Protein AF-A0A8H7L7S2-F1 (afdb_monomer)

Mean predicted aligned error: 15.12 Å

Foldseek 3Di:
DDDQDEDDPDDDDDQWAWEDEPSYIDTHDCVLVVVQVWQQDDDRHDPVRHRYDPDAHPVLVVLLRCCSVVDDPDDDDDLVNLVSQLVVCVVTVRVVSNVVSVVVNVVVVVVVVVVPCQAAAVDCVVFNQKWFKFQPPAQWTWFFPPLPLFWLTFIWIDRPVPDDPSRLLRRMWGGDPNQFIARPVNRFTFAAAAWTTTGHHAADADPWQALNHHDGWHWHADLQWIKTQDPADNYPPGDGPPDDDPPDPNVFIKTKFALDPDFDARDDVVSRVVRDPPVCPPVGDHDRDDDRDSRIDITMDTDDPPPDDSGRGIDIHHSVVD

Solvent-accessible surface area (backbone atoms only — not comparable to full-atom values): 18447 Å² total; per-residue (Å²): 135,84,83,68,52,80,75,90,85,72,87,74,98,58,84,56,29,24,34,27,26,76,69,32,56,45,63,40,59,51,67,77,53,66,76,33,86,41,78,63,85,84,80,80,22,33,96,94,53,46,44,74,49,80,97,55,56,51,67,39,51,49,54,39,49,50,47,72,73,61,47,87,84,77,65,88,75,50,76,68,50,44,54,31,35,39,54,54,23,64,73,37,47,24,60,69,62,29,54,52,44,52,51,50,49,52,50,46,55,63,58,73,48,76,58,82,52,49,32,39,68,60,47,49,92,81,32,43,77,40,25,28,49,28,42,55,97,59,65,30,25,44,26,41,46,94,68,45,73,38,30,46,17,28,40,26,46,44,52,56,86,83,40,52,74,68,52,56,46,39,28,32,28,32,62,52,98,77,4,29,38,27,38,60,74,57,68,28,30,46,34,56,51,64,41,36,40,20,28,30,74,89,52,76,59,48,100,53,87,36,83,72,29,44,53,68,32,25,32,27,40,55,95,44,24,42,35,47,45,73,70,51,78,47,43,80,80,53,69,70,83,90,70,69,58,92,86,31,76,89,74,54,56,30,28,47,30,43,50,54,88,73,82,86,77,68,72,47,73,72,81,40,46,93,67,51,56,79,95,53,63,92,73,65,72,66,38,52,68,73,74,82,53,49,94,31,26,39,34,51,42,76,64,56,97,81,76,78,50,76,50,38,30,40,39,83,41,33,50,89,79,108

Radius of gyration: 27.57 Å; Cα contacts (8 Å, |Δi|>4): 577; chains: 1; bounding box: 59×55×75 Å

Nearest PDB structures (foldseek):
  3fkc-assembly1_A  TM=7.139E-01  e=1.624E-02  Homo sapiens
  6ocr-assembly2_J  TM=6.509E-01  e=7.020E-02  Homo sapiens
  8pnm-assembly1_F  TM=6.674E-01  e=2.861E-01  Homo sapiens
  8voj-assembly1_A  TM=3.634E-01  e=2.595E-02  Homo sapiens
  8vpq-assembly1_A  TM=3.309E-01  e=5.239E-02  Homo sapiens

Secondary structure (DSSP, 8-state):
----EE------SS-EEEEEETTEEEEEETHHHHTS---PPPS---SSS-EEE-SS-HHHHHHHHHHHHH-TTSSPPPHHHHHHHHHHHHHHT-HHHHHHHHHHHHHHHHHTT-S--TTTT--HHHH-SSEEEEETTSSEEEEEGGG--SBTPBEEEEESTT--HHHHHTT-EEE-TTS-EEETTT-PEEEEETTEEEEE---PPPSS--TTS-PPPEEEEETTEEEEE-SS--SSSPPPGGG--TTSGGG--EEEEES-SS------GGGGGGGS-GGGTT-S-B-------GGG-EEEEE--TT--SGGG-EEEEEGGG-

Structure (mmCIF, N/CA/C/O backbone):
data_AF-A0A8H7L7S2-F1
#
_entry.id   AF-A0A8H7L7S2-F1
#
loop_
_atom_site.group_PDB
_atom_site.id
_atom_site.type_symbol
_atom_site.label_atom_id
_atom_site.label_alt_id
_atom_site.label_comp_id
_atom_site.label_asym_id
_atom_site.label_entity_id
_atom_site.label_seq_id
_atom_site.pdbx_PDB_ins_code
_atom_site.Cartn_x
_atom_site.Cartn_y
_atom_site.Cartn_z
_atom_site.occupancy
_atom_site.B_iso_or_equiv
_atom_site.auth_seq_id
_atom_site.auth_comp_id
_atom_site.auth_asym_id
_atom_site.auth_atom_id
_atom_site.pdbx_PDB_model_num
ATOM 1 N N . MET A 1 1 ? 25.385 -26.772 -53.785 1.00 30.62 1 MET A N 1
ATOM 2 C CA . MET A 1 1 ? 26.011 -25.497 -53.381 1.00 30.62 1 MET A CA 1
ATOM 3 C C . MET A 1 1 ? 24.929 -24.671 -52.710 1.00 30.62 1 MET A C 1
ATOM 5 O O . MET A 1 1 ? 24.082 -24.143 -53.418 1.00 30.62 1 MET A O 1
ATOM 9 N N . SER A 1 2 ? 24.862 -24.678 -51.375 1.00 31.45 2 SER A N 1
ATOM 10 C CA . SER A 1 2 ? 23.945 -23.801 -50.638 1.00 31.45 2 SER A CA 1
ATOM 11 C C . SER A 1 2 ? 24.486 -22.372 -50.703 1.00 31.45 2 SER A C 1
ATOM 13 O O . SER A 1 2 ? 25.689 -22.151 -50.554 1.00 31.45 2 SER A O 1
ATOM 15 N N . SER A 1 3 ? 23.625 -21.404 -51.020 1.00 33.19 3 SER A N 1
ATOM 16 C CA . SER A 1 3 ? 24.011 -19.995 -51.022 1.00 33.19 3 SER A CA 1
ATOM 17 C C . SER A 1 3 ? 24.111 -19.514 -49.578 1.00 33.19 3 SER A C 1
ATOM 19 O O . SER A 1 3 ? 23.100 -19.416 -48.888 1.00 33.19 3 SER A O 1
ATOM 21 N N . VAL A 1 4 ? 25.328 -19.224 -49.127 1.00 43.66 4 VAL A N 1
ATOM 22 C CA . VAL A 1 4 ? 25.581 -18.632 -47.811 1.00 43.66 4 VAL A CA 1
ATOM 23 C C . VAL A 1 4 ? 25.128 -17.174 -47.832 1.00 43.66 4 VAL A C 1
ATOM 25 O O . VAL A 1 4 ? 25.599 -16.381 -48.653 1.00 43.66 4 VAL A O 1
ATOM 28 N N . THR A 1 5 ? 24.222 -16.815 -46.926 1.00 40.97 5 THR A N 1
ATOM 29 C CA . THR A 1 5 ? 23.700 -15.448 -46.808 1.00 40.97 5 THR A CA 1
ATOM 30 C C . THR A 1 5 ? 24.596 -14.648 -45.859 1.00 40.97 5 THR A C 1
ATOM 32 O O . THR A 1 5 ? 24.857 -15.071 -44.734 1.00 40.97 5 THR A O 1
ATOM 35 N N . ARG A 1 6 ? 25.119 -13.499 -46.313 1.00 46.62 6 ARG A N 1
ATOM 36 C CA . ARG A 1 6 ? 26.012 -12.627 -45.524 1.00 46.62 6 ARG A CA 1
ATOM 37 C C . ARG A 1 6 ? 25.195 -11.567 -44.772 1.00 46.62 6 ARG A C 1
ATOM 39 O O . ARG A 1 6 ? 24.623 -10.696 -45.422 1.00 46.62 6 ARG A O 1
ATOM 46 N N . SER A 1 7 ? 25.185 -11.593 -43.435 1.00 44.38 7 SER A N 1
ATOM 47 C CA . SER A 1 7 ? 24.685 -10.471 -42.614 1.00 44.38 7 SER A CA 1
ATOM 48 C C . SER A 1 7 ? 25.810 -9.444 -42.412 1.00 44.38 7 SER A C 1
ATOM 50 O O . SER A 1 7 ? 26.932 -9.807 -42.060 1.00 44.38 7 SER A O 1
ATOM 52 N N . SER A 1 8 ? 25.563 -8.167 -42.724 1.00 46.34 8 SER A N 1
ATOM 53 C CA . SER A 1 8 ? 26.613 -7.164 -42.987 1.00 46.34 8 SER A CA 1
ATOM 54 C C . SER A 1 8 ? 26.770 -6.069 -41.919 1.00 46.34 8 SER A C 1
ATOM 56 O O . SER A 1 8 ? 27.214 -4.972 -42.261 1.00 46.34 8 SER A O 1
ATOM 58 N N . ARG A 1 9 ? 26.370 -6.291 -40.657 1.00 46.16 9 ARG A N 1
ATOM 59 C CA . ARG A 1 9 ? 26.198 -5.187 -39.682 1.00 46.16 9 ARG A CA 1
ATOM 60 C C . ARG A 1 9 ? 27.234 -5.034 -38.561 1.00 46.16 9 ARG A C 1
ATOM 62 O O . ARG A 1 9 ? 27.086 -4.105 -37.775 1.00 46.16 9 ARG A O 1
ATOM 69 N N . HIS A 1 10 ? 28.314 -5.813 -38.504 1.00 46.66 10 HIS A N 1
ATOM 70 C CA . HIS A 1 10 ? 29.277 -5.703 -37.394 1.00 46.66 10 HIS A CA 1
ATOM 71 C C . HIS A 1 10 ? 30.720 -5.552 -37.897 1.00 46.66 10 HIS A C 1
ATOM 73 O O . HIS A 1 10 ? 31.294 -6.503 -38.420 1.00 46.66 10 HIS A O 1
ATOM 79 N N . TYR A 1 11 ? 31.318 -4.363 -37.733 1.00 45.44 11 TYR A N 1
ATOM 80 C CA . TYR A 1 11 ? 32.752 -4.142 -37.958 1.00 45.44 11 TYR A CA 1
ATOM 81 C C . TYR A 1 11 ? 33.373 -3.311 -36.828 1.00 45.44 11 TYR A C 1
ATOM 83 O O . TYR A 1 11 ? 32.985 -2.166 -36.607 1.00 45.44 11 TYR A O 1
ATOM 91 N N . ALA A 1 12 ? 34.384 -3.888 -36.175 1.00 37.47 12 ALA A N 1
ATOM 92 C CA . ALA A 1 12 ? 35.458 -3.197 -35.465 1.00 37.47 12 ALA A CA 1
ATOM 93 C C . ALA A 1 12 ? 36.774 -3.978 -35.686 1.00 37.47 12 ALA A C 1
ATOM 95 O O . ALA A 1 12 ? 36.755 -5.165 -36.002 1.00 37.47 12 ALA A O 1
ATOM 96 N N . THR A 1 13 ? 37.899 -3.276 -35.595 1.00 46.47 13 THR A N 1
ATOM 97 C CA . THR A 1 13 ? 39.152 -3.448 -36.358 1.00 46.47 13 THR A CA 1
ATOM 98 C C . THR A 1 13 ? 40.195 -4.470 -35.868 1.00 46.47 13 THR A C 1
ATOM 100 O O . THR A 1 13 ? 41.337 -4.374 -36.303 1.00 46.47 13 THR A O 1
ATOM 103 N N . ASP A 1 14 ? 39.845 -5.484 -35.073 1.00 50.72 14 ASP A N 1
ATOM 104 C CA . ASP A 1 14 ? 40.803 -6.515 -34.619 1.00 50.72 14 ASP A CA 1
ATOM 105 C C . ASP A 1 14 ? 40.344 -7.939 -34.976 1.00 50.72 14 ASP A C 1
ATOM 107 O O . ASP A 1 14 ? 39.154 -8.175 -35.171 1.00 50.72 14 ASP A O 1
ATOM 111 N N . ILE A 1 15 ? 41.306 -8.867 -35.106 1.00 62.72 15 ILE A N 1
ATOM 112 C CA . ILE A 1 15 ? 41.191 -10.261 -35.595 1.00 62.72 15 ILE A CA 1
ATOM 113 C C . ILE A 1 15 ? 39.808 -10.877 -35.306 1.00 62.72 15 ILE A C 1
ATOM 115 O O . ILE A 1 15 ? 39.519 -11.340 -34.202 1.00 62.72 15 ILE A O 1
ATOM 119 N N . LEU A 1 16 ? 38.946 -10.889 -36.327 1.00 74.69 16 LEU A N 1
ATOM 120 C CA . LEU A 1 16 ? 37.596 -11.437 -36.230 1.00 74.69 16 LEU A CA 1
ATOM 121 C C . LEU A 1 16 ? 37.646 -12.954 -36.403 1.00 74.69 16 LEU A C 1
ATOM 123 O O . LEU A 1 16 ? 38.198 -13.458 -37.380 1.00 74.69 16 LEU A O 1
ATOM 127 N N . THR A 1 17 ? 37.031 -13.677 -35.472 1.00 84.31 17 THR A N 1
ATOM 128 C CA . THR A 1 17 ? 36.824 -15.120 -35.598 1.00 84.31 17 THR A CA 1
ATOM 129 C C . THR A 1 17 ? 35.545 -15.378 -36.383 1.00 84.31 17 THR A C 1
ATOM 131 O O . THR A 1 17 ? 34.528 -14.705 -36.181 1.00 84.31 17 THR A O 1
ATOM 134 N N . VAL A 1 18 ? 35.610 -16.337 -37.307 1.00 87.69 18 VAL A N 1
ATOM 135 C CA . VAL A 1 18 ? 34.482 -16.713 -38.159 1.00 87.69 18 VAL A CA 1
ATOM 136 C C . VAL A 1 18 ? 33.707 -17.857 -37.513 1.00 87.69 18 VAL A C 1
ATOM 138 O O . VAL A 1 18 ? 34.250 -18.940 -37.296 1.00 87.69 18 VAL A O 1
ATOM 141 N N . PHE A 1 19 ? 32.428 -17.617 -37.241 1.00 87.31 19 PHE A N 1
ATOM 142 C CA . PHE A 1 19 ? 31.478 -18.607 -36.747 1.00 87.31 19 PHE A CA 1
ATOM 143 C C . PHE A 1 19 ? 30.448 -18.919 -37.823 1.00 87.31 19 PHE A C 1
ATOM 145 O O . PHE A 1 19 ? 30.039 -18.036 -38.582 1.00 87.31 19 PHE A O 1
ATOM 152 N N . LYS A 1 20 ? 29.999 -20.169 -37.868 1.00 90.19 20 LYS A N 1
ATOM 153 C CA . LYS A 1 20 ? 28.896 -20.609 -38.713 1.00 90.19 20 LYS A CA 1
ATOM 154 C C . LYS A 1 20 ? 27.746 -21.076 -37.834 1.00 90.19 20 LYS A C 1
ATOM 156 O O . LYS A 1 20 ? 27.922 -21.973 -37.013 1.00 90.19 20 LYS A O 1
ATOM 161 N N . VAL A 1 21 ? 26.577 -20.474 -38.028 1.00 89.12 21 VAL A N 1
ATOM 162 C CA . VAL A 1 21 ? 25.329 -20.859 -37.362 1.00 89.12 21 VAL A CA 1
ATOM 163 C C . VAL A 1 21 ? 24.301 -21.128 -38.448 1.00 89.12 21 VAL A C 1
ATOM 165 O O . VAL A 1 21 ? 23.971 -20.227 -39.219 1.00 89.12 21 VAL A O 1
ATOM 168 N N . GLU A 1 22 ? 23.831 -22.371 -38.542 1.00 89.44 22 GLU A N 1
ATOM 169 C CA . GLU A 1 22 ? 23.033 -22.835 -39.686 1.00 89.44 22 GLU A CA 1
ATOM 170 C C . GLU A 1 22 ? 23.759 -22.523 -41.019 1.00 89.44 22 GLU A C 1
ATOM 172 O O . GLU A 1 22 ? 24.931 -22.870 -41.185 1.00 89.44 22 GLU A O 1
ATOM 177 N N . ASP A 1 23 ? 23.091 -21.846 -41.957 1.00 88.12 23 ASP A N 1
ATOM 178 C CA . ASP A 1 23 ? 23.649 -21.420 -43.248 1.00 88.12 23 ASP A CA 1
ATOM 179 C C . ASP A 1 23 ? 24.227 -19.986 -43.230 1.00 88.12 23 ASP A C 1
ATOM 181 O O . ASP A 1 23 ? 24.498 -19.401 -44.285 1.00 88.12 23 ASP A O 1
ATOM 185 N N . HIS A 1 24 ? 24.422 -19.405 -42.040 1.00 86.62 24 HIS A N 1
ATOM 186 C CA . HIS A 1 24 ? 24.895 -18.032 -41.854 1.00 86.62 24 HIS A CA 1
ATOM 187 C C . HIS A 1 24 ? 26.315 -17.982 -41.295 1.00 86.62 24 HIS A C 1
ATOM 189 O O . HIS A 1 24 ? 26.704 -18.781 -40.443 1.00 86.62 24 HIS A O 1
ATOM 195 N N . ILE A 1 25 ? 27.080 -16.994 -41.763 1.00 88.88 25 ILE A N 1
ATOM 196 C CA . ILE A 1 25 ? 28.442 -16.721 -41.305 1.00 88.88 25 ILE A CA 1
ATOM 197 C C . ILE A 1 25 ? 28.465 -15.424 -40.503 1.00 88.88 25 ILE A C 1
ATOM 199 O O . ILE A 1 25 ? 28.064 -14.371 -41.001 1.00 88.88 25 ILE A O 1
ATOM 203 N N . PHE A 1 26 ? 29.010 -15.505 -39.294 1.00 84.94 26 PHE A N 1
ATOM 204 C CA . PHE A 1 26 ? 29.187 -14.397 -38.366 1.00 84.94 26 PHE A CA 1
ATOM 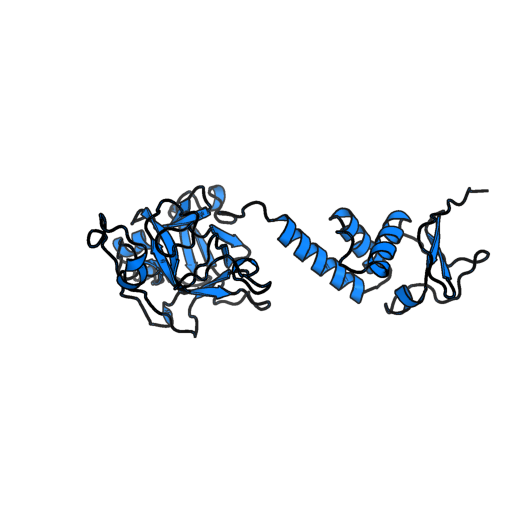205 C C . PHE A 1 26 ? 30.677 -14.123 -38.179 1.00 84.94 26 PHE A C 1
ATOM 207 O O . PHE A 1 26 ? 31.472 -15.043 -37.997 1.00 84.94 26 PHE A O 1
ATOM 214 N N . ARG A 1 27 ? 31.065 -12.848 -38.228 1.00 85.56 27 ARG A N 1
ATOM 215 C CA . ARG A 1 27 ? 32.442 -12.402 -37.977 1.00 85.56 27 ARG A CA 1
ATOM 216 C C . ARG A 1 27 ? 32.432 -11.523 -36.746 1.00 85.56 27 ARG A C 1
ATOM 218 O O . ARG A 1 27 ? 31.890 -10.423 -36.791 1.00 85.56 27 ARG A O 1
ATOM 225 N N . ILE A 1 28 ? 32.993 -12.025 -35.656 1.00 81.25 28 ILE A N 1
ATOM 226 C CA . ILE A 1 28 ? 32.882 -11.380 -34.348 1.00 81.25 28 ILE A CA 1
ATOM 227 C C . ILE A 1 28 ? 34.226 -11.373 -33.633 1.00 81.25 28 ILE A C 1
ATOM 229 O O . ILE A 1 28 ? 35.082 -12.233 -33.860 1.00 81.25 28 ILE A O 1
ATOM 233 N N . ASN A 1 29 ? 34.408 -10.388 -32.757 1.00 79.75 29 ASN A N 1
ATOM 234 C CA . ASN A 1 29 ? 35.543 -10.373 -31.852 1.00 79.75 29 ASN A CA 1
ATOM 235 C C . ASN A 1 29 ? 35.347 -11.480 -30.809 1.00 79.75 29 ASN A C 1
ATOM 237 O O . ASN A 1 29 ? 34.429 -11.416 -29.988 1.00 79.75 29 ASN A O 1
ATOM 241 N N . ARG A 1 30 ? 36.217 -12.493 -30.853 1.00 79.12 30 ARG A N 1
ATOM 242 C CA . ARG A 1 30 ? 36.134 -13.683 -29.998 1.00 79.12 30 ARG A CA 1
ATOM 243 C C . ARG A 1 30 ? 36.223 -13.349 -28.509 1.00 79.12 30 ARG A C 1
ATOM 245 O O . ARG A 1 30 ? 35.593 -14.033 -27.711 1.00 79.12 30 ARG A O 1
ATOM 252 N N . ALA A 1 31 ? 36.893 -12.253 -28.146 1.00 76.44 31 ALA A N 1
ATOM 253 C CA . ALA A 1 31 ? 37.022 -11.816 -26.758 1.00 76.44 31 ALA A CA 1
ATOM 254 C C . ALA A 1 31 ? 35.663 -11.600 -26.067 1.00 76.44 31 ALA A C 1
ATOM 256 O O . ALA A 1 31 ? 35.551 -11.795 -24.862 1.00 76.44 31 ALA A O 1
ATOM 257 N N . LEU A 1 32 ? 34.609 -11.250 -26.818 1.00 74.81 32 LEU A N 1
ATOM 258 C CA . LEU A 1 32 ? 33.252 -11.107 -26.273 1.00 74.81 32 LEU A CA 1
ATOM 259 C C . LEU A 1 32 ? 32.674 -12.434 -25.765 1.00 74.81 32 LEU A C 1
ATOM 261 O O . LEU A 1 32 ? 31.858 -12.432 -24.849 1.00 74.81 32 LEU A O 1
ATOM 265 N N . LEU A 1 33 ? 33.097 -13.547 -26.365 1.00 78.06 33 LEU A N 1
ATOM 266 C CA . LEU A 1 33 ? 32.668 -14.896 -26.016 1.00 78.06 33 LEU A CA 1
ATOM 267 C C . LEU A 1 33 ? 33.646 -15.579 -25.064 1.00 78.06 33 LEU A C 1
ATOM 269 O O . LEU A 1 33 ? 33.203 -16.285 -24.172 1.00 78.06 33 LEU A O 1
ATOM 273 N N . ASP A 1 34 ? 34.951 -15.341 -25.214 1.00 75.38 34 ASP A N 1
ATOM 274 C CA . ASP A 1 34 ? 35.979 -15.937 -24.348 1.00 75.38 34 ASP A CA 1
ATOM 275 C C . ASP A 1 34 ? 35.926 -15.393 -22.904 1.00 75.38 34 ASP A C 1
ATOM 277 O O . ASP A 1 34 ? 36.392 -16.054 -21.981 1.00 75.38 34 ASP A O 1
ATOM 281 N N . ASN A 1 35 ? 35.326 -14.214 -22.690 1.00 70.19 35 ASN A N 1
ATOM 282 C CA . ASN A 1 35 ? 35.037 -13.675 -21.352 1.00 70.19 35 ASN A CA 1
ATOM 283 C C . ASN A 1 35 ? 33.950 -14.463 -20.596 1.00 70.19 35 ASN A C 1
ATOM 285 O O . ASN A 1 35 ? 33.747 -14.252 -19.401 1.00 70.19 35 ASN A O 1
ATOM 289 N N . GLU A 1 36 ? 33.233 -15.343 -21.288 1.00 67.06 36 GLU A N 1
ATOM 290 C CA . GLU A 1 36 ? 32.247 -16.247 -20.720 1.00 67.06 36 GLU A CA 1
ATOM 291 C C . GLU A 1 36 ? 32.891 -17.636 -20.712 1.00 67.06 36 GLU A C 1
ATOM 293 O O . GLU A 1 36 ? 33.156 -18.180 -21.778 1.00 67.06 36 GLU A O 1
ATOM 298 N N . GLU A 1 37 ? 33.201 -18.200 -19.539 1.00 59.81 37 GLU A N 1
ATOM 299 C CA . GLU A 1 37 ? 33.835 -19.526 -19.390 1.00 59.81 37 GLU A CA 1
ATOM 300 C C . GLU A 1 37 ? 32.928 -20.649 -19.953 1.00 59.81 37 GLU A C 1
ATOM 302 O O . GLU A 1 37 ? 32.236 -21.355 -19.220 1.00 59.81 37 GLU A O 1
ATOM 307 N N . ALA A 1 38 ? 32.871 -20.773 -21.281 1.00 60.22 38 ALA A N 1
ATOM 308 C CA . ALA A 1 38 ? 31.789 -21.421 -22.018 1.00 60.22 38 ALA A CA 1
ATOM 309 C C . ALA A 1 38 ? 32.247 -22.659 -22.805 1.00 60.22 38 ALA A C 1
ATOM 311 O O . ALA A 1 38 ? 33.406 -22.800 -23.190 1.00 60.22 38 ALA A O 1
ATOM 312 N N . MET A 1 39 ? 31.286 -23.529 -23.140 1.00 66.19 39 MET A N 1
ATOM 313 C CA . MET A 1 39 ? 31.457 -24.707 -24.013 1.00 66.19 39 MET A CA 1
ATOM 314 C C . MET A 1 39 ? 31.619 -24.350 -25.507 1.00 66.19 39 MET A C 1
ATOM 316 O O . MET A 1 39 ? 31.343 -25.169 -26.386 1.00 66.19 39 MET A O 1
ATOM 320 N N . ILE A 1 40 ? 32.024 -23.120 -25.823 1.00 72.44 40 ILE A N 1
ATOM 321 C CA . ILE A 1 40 ? 32.245 -22.685 -27.202 1.00 72.44 40 ILE A CA 1
ATOM 322 C C . ILE A 1 40 ? 33.560 -23.307 -27.686 1.00 72.44 40 ILE A C 1
ATOM 324 O O . ILE A 1 40 ? 34.579 -23.164 -27.005 1.00 72.44 40 ILE A O 1
ATOM 328 N N . PRO A 1 41 ? 33.585 -23.981 -28.851 1.00 70.25 41 PRO A N 1
ATOM 329 C CA . PRO A 1 41 ? 34.812 -24.582 -29.354 1.00 70.25 41 PRO A CA 1
ATOM 330 C C . PRO A 1 41 ? 35.979 -23.577 -29.416 1.00 70.25 41 PRO A C 1
ATOM 332 O O . PRO A 1 41 ? 35.865 -22.452 -29.920 1.00 70.25 41 PRO A O 1
ATOM 335 N N . GLY A 1 42 ? 37.127 -23.986 -28.872 1.00 65.38 42 GLY A N 1
ATOM 336 C CA . GLY A 1 42 ? 38.388 -23.251 -28.995 1.00 65.38 42 GLY A CA 1
ATOM 337 C C . GLY A 1 42 ? 38.863 -23.174 -30.452 1.00 65.38 42 GLY A C 1
ATOM 338 O O . GLY A 1 42 ? 38.578 -24.074 -31.235 1.00 65.38 42 GLY A O 1
ATOM 339 N N . GLY A 1 43 ? 39.596 -22.116 -30.820 1.00 69.31 43 GLY A N 1
ATOM 340 C CA . GLY A 1 43 ? 40.230 -21.990 -32.143 1.00 69.31 43 GLY A CA 1
ATOM 341 C C . GLY A 1 43 ? 40.114 -20.612 -32.806 1.00 69.31 43 GLY A C 1
ATOM 342 O O . GLY A 1 43 ? 39.372 -19.739 -32.365 1.00 69.31 43 GLY A O 1
ATOM 343 N N . VAL A 1 44 ? 40.848 -20.415 -33.901 1.00 69.50 44 VAL A N 1
ATOM 344 C CA . VAL A 1 44 ? 40.797 -19.191 -34.718 1.00 69.50 44 VAL A CA 1
ATOM 345 C C . VAL A 1 44 ? 40.014 -19.516 -35.987 1.00 69.50 44 VAL A C 1
ATOM 347 O O . VAL A 1 44 ? 40.594 -19.766 -37.040 1.00 69.50 44 VAL A O 1
ATOM 350 N N . GLY A 1 45 ? 38.689 -19.616 -35.860 1.00 75.19 45 GLY A N 1
ATOM 351 C CA . GLY A 1 45 ? 37.798 -19.880 -36.992 1.00 75.19 45 GLY A CA 1
ATOM 352 C C . GLY A 1 45 ? 38.076 -18.930 -38.157 1.00 75.19 45 GLY A C 1
ATOM 353 O O . GLY A 1 45 ? 38.185 -17.717 -37.959 1.00 75.19 45 GLY A O 1
ATOM 354 N N . SER A 1 46 ? 38.191 -19.482 -39.363 1.00 80.00 46 SER A N 1
ATOM 355 C CA . SER A 1 46 ? 38.518 -18.760 -40.597 1.00 80.00 46 SER A CA 1
ATOM 356 C C . SER A 1 46 ? 37.397 -18.889 -41.629 1.00 80.00 46 SER A C 1
ATOM 358 O O . SER A 1 46 ? 36.473 -19.677 -41.463 1.00 80.00 46 SER A O 1
ATOM 360 N N . GLU A 1 47 ? 37.458 -18.139 -42.732 1.00 77.56 47 GLU A N 1
ATOM 361 C CA . GLU A 1 47 ? 36.446 -18.268 -43.796 1.00 77.56 47 GLU A CA 1
ATOM 362 C C . GLU A 1 47 ? 36.405 -19.667 -44.426 1.00 77.56 47 GLU A C 1
ATOM 364 O O . GLU A 1 47 ? 35.345 -20.110 -44.862 1.00 77.56 47 GLU A O 1
ATOM 369 N N . ASN A 1 48 ? 37.549 -20.355 -44.458 1.00 81.31 48 ASN A N 1
ATOM 370 C CA . ASN A 1 48 ? 37.670 -21.698 -45.024 1.00 81.31 48 ASN A CA 1
ATOM 371 C C . ASN A 1 48 ? 37.380 -22.800 -43.995 1.00 81.31 48 ASN A C 1
ATOM 373 O O . ASN A 1 48 ? 37.155 -23.941 -44.385 1.00 81.31 48 ASN A O 1
ATOM 377 N N . ASP A 1 49 ? 37.404 -22.455 -42.707 1.00 84.06 49 ASP A N 1
ATOM 378 C CA . ASP A 1 49 ? 37.208 -23.372 -41.585 1.00 84.06 49 ASP A CA 1
ATOM 379 C C . ASP A 1 49 ? 36.537 -22.621 -40.418 1.00 84.06 49 ASP A C 1
ATOM 381 O O . ASP A 1 49 ? 37.217 -22.179 -39.482 1.00 84.06 49 ASP A O 1
ATOM 385 N N . PRO A 1 50 ? 35.226 -22.324 -40.525 1.00 86.88 50 PRO A N 1
ATOM 386 C CA . PRO A 1 50 ? 34.510 -21.569 -39.508 1.00 86.88 50 PRO A CA 1
ATOM 387 C C . PRO A 1 50 ? 34.198 -22.447 -38.292 1.00 86.88 50 PRO A C 1
ATOM 389 O O . PRO A 1 50 ? 33.948 -23.643 -38.418 1.00 86.88 50 PRO A O 1
ATOM 392 N N . ILE A 1 51 ? 34.115 -21.837 -37.109 1.00 86.94 51 ILE A N 1
ATOM 393 C CA . ILE A 1 51 ? 33.655 -22.541 -35.907 1.00 86.94 51 ILE A CA 1
ATOM 394 C C . ILE A 1 51 ? 32.150 -22.778 -36.027 1.00 86.94 51 ILE A C 1
ATOM 396 O O . ILE A 1 51 ? 31.366 -21.827 -36.025 1.00 86.94 51 ILE A O 1
ATOM 400 N N . GLU A 1 52 ? 31.739 -24.039 -36.129 1.00 88.12 52 GLU A N 1
ATOM 401 C CA . GLU A 1 52 ? 30.325 -24.393 -36.247 1.00 88.12 52 GLU A CA 1
ATOM 402 C C . GLU A 1 52 ? 29.633 -24.409 -34.878 1.00 88.12 52 GLU A C 1
ATOM 404 O O . GLU A 1 52 ? 30.021 -25.135 -33.961 1.00 88.12 52 GLU A O 1
ATOM 409 N N . LEU A 1 53 ? 28.566 -23.621 -34.752 1.00 87.25 53 LEU A N 1
ATOM 410 C CA . LEU A 1 53 ? 27.680 -23.619 -33.595 1.00 87.25 53 LEU A CA 1
ATOM 411 C C . LEU A 1 53 ? 26.400 -24.376 -33.951 1.00 87.25 53 LEU A C 1
ATOM 413 O O . LEU A 1 53 ? 25.527 -23.890 -34.670 1.00 87.25 53 LEU A O 1
ATOM 417 N N . THR A 1 54 ? 26.303 -25.605 -33.455 1.00 83.69 54 THR A N 1
ATOM 418 C CA . THR A 1 54 ? 25.155 -26.484 -33.696 1.00 83.69 54 THR A CA 1
ATOM 419 C C . THR A 1 54 ? 24.045 -26.262 -32.666 1.00 83.69 54 THR A C 1
ATOM 421 O O . THR A 1 54 ? 24.332 -26.021 -31.495 1.00 83.69 54 THR A O 1
ATOM 424 N N . TYR A 1 55 ? 22.784 -26.460 -33.072 1.00 83.19 55 TYR A N 1
ATOM 425 C CA . TYR A 1 55 ? 21.587 -26.437 -32.206 1.00 83.19 55 TYR A CA 1
ATOM 426 C C . TYR A 1 55 ? 21.135 -25.059 -31.693 1.00 83.19 55 TYR A C 1
ATOM 428 O O . TYR A 1 55 ? 20.423 -24.979 -30.688 1.00 83.19 55 TYR A O 1
ATOM 436 N N . ILE A 1 56 ? 21.497 -23.984 -32.386 1.00 87.94 56 ILE A N 1
ATOM 437 C CA . ILE A 1 56 ? 20.930 -22.642 -32.198 1.00 87.94 56 ILE A CA 1
ATOM 438 C C . ILE A 1 56 ? 20.549 -22.057 -33.558 1.00 87.94 56 ILE A C 1
ATOM 440 O O . ILE A 1 56 ? 21.151 -22.418 -34.569 1.00 87.94 56 ILE A O 1
ATOM 444 N N . LYS A 1 57 ? 19.542 -21.182 -33.584 1.00 90.25 57 LYS A N 1
ATOM 445 C CA . LYS A 1 57 ? 19.146 -20.485 -34.811 1.00 90.25 57 LYS A CA 1
ATOM 446 C C . LYS A 1 57 ? 20.062 -19.296 -35.055 1.00 90.25 57 LYS A C 1
ATOM 448 O O . LYS A 1 57 ? 20.494 -18.646 -34.102 1.00 90.25 57 LYS A O 1
ATOM 453 N N . ALA A 1 58 ? 20.290 -18.958 -36.322 1.00 87.50 58 ALA A N 1
ATOM 454 C CA . ALA A 1 58 ? 21.082 -17.783 -36.680 1.00 87.50 58 ALA A CA 1
ATOM 455 C C . ALA A 1 58 ? 20.501 -16.483 -36.087 1.00 87.50 58 ALA A C 1
ATOM 457 O O . ALA A 1 58 ? 21.256 -15.646 -35.603 1.00 87.50 58 ALA A O 1
ATOM 458 N N . ALA A 1 59 ? 19.169 -16.353 -36.050 1.00 86.75 59 ALA A N 1
ATOM 459 C CA . ALA A 1 59 ? 18.485 -15.191 -35.474 1.00 86.75 59 ALA A CA 1
ATOM 460 C C . ALA A 1 59 ? 18.727 -15.044 -33.960 1.00 86.75 59 ALA A C 1
ATOM 462 O O . ALA A 1 59 ? 19.012 -13.949 -33.485 1.00 86.75 59 ALA A O 1
ATOM 463 N N . ASP A 1 60 ? 18.674 -16.145 -33.204 1.00 88.69 60 ASP A N 1
ATOM 464 C CA . ASP A 1 60 ? 18.893 -16.119 -31.751 1.00 88.69 60 ASP A CA 1
ATOM 465 C C . ASP A 1 60 ? 20.346 -15.732 -31.429 1.00 88.69 60 ASP A C 1
ATOM 467 O O . ASP A 1 60 ? 20.620 -14.999 -30.476 1.00 88.69 60 ASP A O 1
ATOM 471 N N . PHE A 1 61 ? 21.287 -16.201 -32.256 1.00 88.38 61 PHE A N 1
ATOM 472 C CA . PHE A 1 61 ? 22.695 -15.839 -32.146 1.00 88.38 61 PHE A CA 1
ATOM 473 C C . PHE A 1 61 ? 22.949 -14.369 -32.494 1.00 88.38 61 PHE A C 1
ATOM 475 O O . PHE A 1 61 ? 23.719 -13.706 -31.804 1.00 88.38 61 PHE A O 1
ATOM 482 N N . GLU A 1 62 ? 22.280 -13.839 -33.521 1.00 87.12 62 GLU A N 1
ATOM 483 C CA . GLU A 1 62 ? 22.353 -12.421 -33.894 1.00 87.12 62 GLU A CA 1
ATOM 484 C C . GLU A 1 62 ? 21.870 -11.517 -32.749 1.00 87.12 62 GLU A C 1
ATOM 486 O O . GLU A 1 62 ? 22.569 -10.574 -32.383 1.00 87.12 62 GLU A O 1
ATOM 491 N N . ILE A 1 63 ? 20.753 -11.867 -32.100 1.00 86.44 63 ILE A N 1
ATOM 492 C CA . ILE A 1 63 ? 20.227 -11.147 -30.927 1.00 86.44 63 ILE A CA 1
ATOM 493 C C . ILE A 1 63 ? 21.235 -11.157 -29.767 1.00 86.44 63 ILE A C 1
ATOM 495 O O . ILE A 1 63 ? 21.455 -1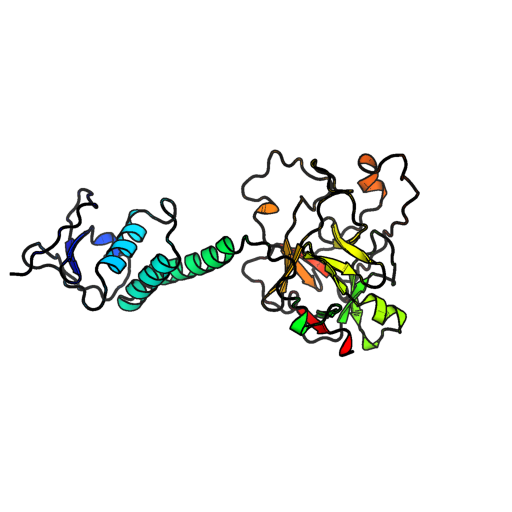0.129 -29.122 1.00 86.44 63 ILE A O 1
ATOM 499 N N . LEU A 1 64 ? 21.880 -12.298 -29.504 1.00 86.81 64 LEU A N 1
ATOM 500 C CA . LEU A 1 64 ? 22.931 -12.386 -28.488 1.00 86.81 64 LEU A CA 1
ATOM 501 C C . LEU A 1 64 ? 24.135 -11.492 -28.833 1.00 86.81 64 LEU A C 1
ATOM 503 O O . LEU A 1 64 ? 24.683 -10.843 -27.942 1.00 86.81 64 LEU A O 1
ATOM 507 N N . MET A 1 65 ? 24.559 -11.446 -30.100 1.00 85.56 65 MET A N 1
ATOM 508 C CA . MET A 1 65 ? 25.673 -10.583 -30.516 1.00 85.56 65 MET A CA 1
ATOM 509 C C . MET A 1 65 ? 25.322 -9.107 -30.364 1.00 85.56 65 MET A C 1
ATOM 511 O O . MET A 1 65 ? 26.138 -8.340 -29.856 1.00 85.56 65 MET A O 1
ATOM 515 N N . ASP A 1 66 ? 24.106 -8.717 -30.742 1.00 81.12 66 ASP A N 1
ATOM 516 C CA . ASP A 1 66 ? 23.613 -7.360 -30.530 1.00 81.12 66 ASP A CA 1
ATOM 517 C C . ASP A 1 66 ? 23.642 -6.981 -29.047 1.00 81.12 66 ASP A C 1
ATOM 519 O O . ASP A 1 66 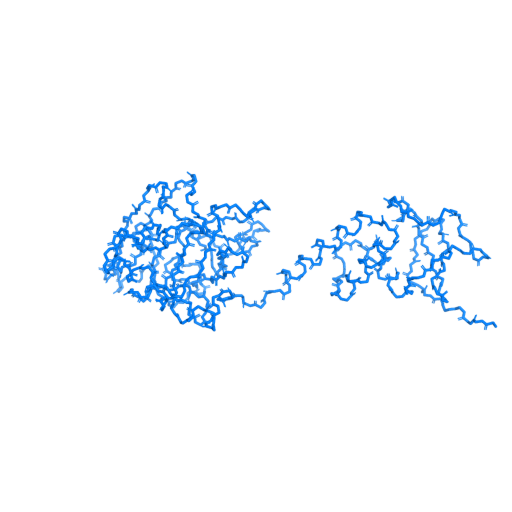? 24.148 -5.913 -28.699 1.00 81.12 66 ASP A O 1
ATOM 523 N N . PHE A 1 67 ? 23.195 -7.883 -28.171 1.00 81.69 67 PHE A N 1
ATOM 524 C CA . PHE A 1 67 ? 23.252 -7.693 -26.723 1.00 81.69 67 PHE A CA 1
ATOM 525 C C . PHE A 1 67 ? 24.692 -7.497 -26.210 1.00 81.69 67 PHE A C 1
ATOM 527 O O . PHE A 1 67 ? 24.967 -6.542 -25.481 1.00 81.69 67 PHE A O 1
ATOM 534 N N . LEU A 1 68 ? 25.629 -8.363 -26.612 1.00 78.94 68 LEU A N 1
ATOM 535 C CA . LEU A 1 68 ? 27.021 -8.310 -26.145 1.00 78.94 68 LEU A CA 1
ATOM 536 C C . LEU A 1 68 ? 27.799 -7.098 -26.678 1.00 78.94 68 LEU A C 1
ATOM 538 O O . LEU A 1 68 ? 28.665 -6.576 -25.978 1.00 78.94 68 LEU A O 1
ATOM 542 N N . ILE A 1 69 ? 27.515 -6.657 -27.907 1.00 75.69 69 ILE A N 1
ATOM 543 C CA . ILE A 1 69 ? 28.215 -5.536 -28.551 1.00 75.69 69 ILE A CA 1
ATOM 544 C C . ILE A 1 69 ? 27.672 -4.188 -28.071 1.00 75.69 69 ILE A C 1
ATOM 546 O O . ILE A 1 69 ? 28.444 -3.255 -27.850 1.00 75.69 69 ILE A O 1
ATOM 550 N N . GLN A 1 70 ? 26.349 -4.050 -27.963 1.00 69.06 70 GLN A N 1
ATOM 551 C CA . GLN A 1 70 ? 25.714 -2.752 -27.719 1.00 69.06 70 GLN A CA 1
ATOM 552 C C . GLN A 1 70 ? 25.623 -2.407 -26.228 1.00 69.06 70 GLN A C 1
ATOM 554 O O . GLN A 1 70 ? 25.504 -1.225 -25.890 1.00 69.06 70 GLN A O 1
ATOM 559 N N . GLY A 1 71 ? 25.718 -3.408 -25.347 1.00 60.88 71 GLY A N 1
ATOM 560 C CA . GLY A 1 71 ? 25.419 -3.243 -23.929 1.00 60.88 71 GLY A CA 1
ATOM 561 C C . GLY A 1 71 ? 23.931 -2.963 -23.688 1.00 60.88 71 GLY A C 1
ATOM 562 O O . GLY A 1 71 ? 23.128 -2.876 -24.616 1.00 60.88 71 GLY A O 1
ATOM 563 N N . TYR A 1 72 ? 23.556 -2.818 -22.420 1.00 51.91 72 TYR A N 1
ATOM 564 C CA . TYR A 1 72 ? 22.159 -2.731 -21.981 1.00 51.91 72 TYR A CA 1
ATOM 565 C C . TYR A 1 72 ? 21.367 -1.510 -22.490 1.00 51.91 72 TYR A C 1
ATOM 567 O O . TYR A 1 72 ? 20.139 -1.556 -22.508 1.00 51.91 72 TYR A O 1
ATOM 575 N N . ASP A 1 73 ? 22.031 -0.438 -22.930 1.00 50.25 73 ASP A N 1
ATOM 576 C CA . ASP A 1 73 ? 21.420 0.900 -22.897 1.00 50.25 73 ASP A CA 1
ATOM 577 C C . ASP A 1 73 ? 20.898 1.445 -24.235 1.00 50.25 73 ASP A C 1
ATOM 579 O O . ASP A 1 73 ? 20.323 2.532 -24.265 1.00 50.25 73 ASP A O 1
ATOM 583 N N . LYS A 1 74 ? 21.103 0.764 -25.373 1.00 55.25 74 LYS A N 1
ATOM 584 C CA . LYS A 1 74 ? 20.900 1.411 -26.692 1.00 55.25 74 LYS A CA 1
ATOM 585 C C . LYS A 1 74 ? 19.702 0.933 -27.506 1.00 55.25 74 LYS A C 1
ATOM 587 O O . LYS A 1 74 ? 19.227 1.686 -28.358 1.00 55.25 74 LYS A O 1
ATOM 592 N N . LYS A 1 75 ? 19.162 -0.257 -27.230 1.00 61.00 75 LYS A N 1
ATOM 593 C CA . LYS A 1 75 ? 17.880 -0.701 -27.791 1.00 61.00 75 LYS A CA 1
ATOM 594 C C . LYS A 1 75 ? 17.226 -1.735 -26.869 1.00 61.00 75 LYS A C 1
ATOM 596 O O . LYS A 1 75 ? 17.836 -2.773 -26.627 1.00 61.00 75 LYS A O 1
ATOM 601 N N . PRO A 1 76 ? 16.002 -1.491 -26.371 1.00 66.50 76 PRO A N 1
ATOM 602 C CA . PRO A 1 76 ? 15.341 -2.443 -25.493 1.00 66.50 76 PRO A CA 1
ATOM 603 C C . PRO A 1 76 ? 15.017 -3.728 -26.262 1.00 66.50 76 PRO A C 1
ATOM 605 O O . PRO A 1 76 ? 14.356 -3.691 -27.303 1.00 66.50 76 PRO A O 1
ATOM 608 N N . LEU A 1 77 ? 15.503 -4.855 -25.745 1.00 77.19 77 LEU A N 1
ATOM 609 C CA . LEU A 1 77 ? 15.139 -6.190 -26.213 1.00 77.19 77 LEU A CA 1
ATOM 610 C C . LEU A 1 77 ? 13.681 -6.488 -25.841 1.00 77.19 77 LEU A C 1
ATOM 612 O O . LEU A 1 77 ? 13.227 -6.152 -24.745 1.00 77.19 77 LEU A O 1
ATOM 616 N N . THR A 1 78 ? 12.944 -7.131 -26.746 1.00 80.62 78 THR A N 1
ATOM 617 C CA . THR A 1 78 ? 11.587 -7.618 -26.472 1.00 80.62 78 THR A CA 1
ATOM 618 C C . THR A 1 78 ? 11.617 -8.882 -25.605 1.00 80.62 78 THR A C 1
ATOM 620 O O . THR A 1 78 ? 12.651 -9.528 -25.441 1.00 80.62 78 THR A O 1
ATOM 623 N N . LEU A 1 79 ? 10.464 -9.300 -25.072 1.00 76.06 79 LEU A N 1
ATOM 624 C CA . LEU A 1 79 ? 10.350 -10.548 -24.301 1.00 76.06 79 LEU A CA 1
ATOM 625 C C . LEU A 1 79 ? 10.779 -11.791 -25.109 1.00 76.06 79 LEU A C 1
ATOM 627 O O . LEU A 1 79 ? 11.348 -12.730 -24.553 1.00 76.06 79 LEU A O 1
ATOM 631 N N . ILE A 1 80 ? 10.530 -11.781 -26.423 1.00 81.50 80 ILE A N 1
ATOM 632 C CA . ILE A 1 80 ? 10.947 -12.849 -27.344 1.00 81.50 80 ILE A CA 1
ATOM 633 C C . ILE A 1 80 ? 12.470 -12.827 -27.521 1.00 81.50 80 ILE A C 1
ATOM 635 O O . ILE A 1 80 ? 13.109 -13.882 -27.513 1.00 81.50 80 ILE A O 1
ATOM 639 N N . ASP A 1 81 ? 13.062 -11.637 -27.607 1.00 83.56 81 ASP A N 1
ATOM 640 C CA . ASP A 1 81 ? 14.511 -11.480 -27.721 1.00 83.56 81 ASP A CA 1
ATOM 641 C C . ASP A 1 81 ? 15.219 -11.968 -26.447 1.00 83.56 81 ASP A C 1
ATOM 643 O O . ASP A 1 81 ? 16.178 -12.733 -26.526 1.00 83.56 81 ASP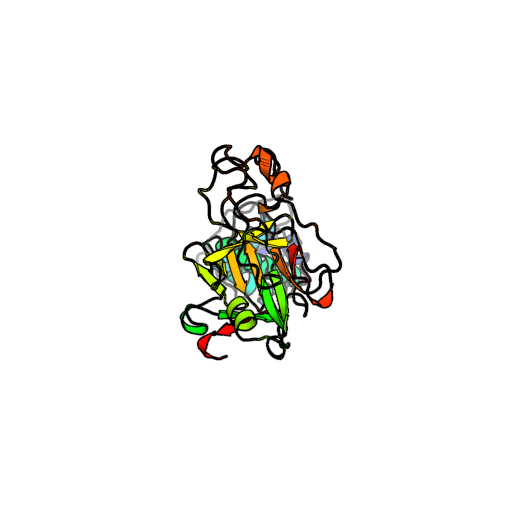 A O 1
ATOM 647 N N . TRP A 1 82 ? 14.693 -11.636 -25.262 1.00 85.38 82 TRP A N 1
ATOM 648 C CA . TRP A 1 82 ? 15.222 -12.133 -23.986 1.00 85.38 82 TRP A CA 1
ATOM 649 C C . TRP A 1 82 ? 15.148 -13.655 -23.859 1.00 85.38 82 TRP A C 1
ATOM 651 O O . TRP A 1 82 ? 16.107 -14.280 -23.406 1.00 85.38 82 TRP A O 1
ATOM 661 N N . ALA A 1 83 ? 14.040 -14.270 -24.282 1.00 85.62 83 ALA A N 1
ATOM 662 C CA . ALA A 1 83 ? 13.920 -15.727 -24.308 1.00 85.62 83 ALA A CA 1
ATOM 663 C C . ALA A 1 83 ? 14.976 -16.368 -25.226 1.00 85.62 83 ALA A C 1
ATOM 665 O O . ALA A 1 83 ? 15.535 -17.414 -24.887 1.00 85.62 83 ALA A O 1
ATOM 666 N N . SER A 1 84 ? 15.288 -15.711 -26.345 1.00 88.00 84 SER A N 1
ATOM 667 C CA . SER A 1 84 ? 16.309 -16.149 -27.303 1.00 88.00 84 SER A CA 1
ATOM 668 C C . SER A 1 84 ? 17.718 -16.058 -26.701 1.00 88.00 84 SER A C 1
ATOM 670 O O . SER A 1 84 ? 18.460 -17.040 -26.735 1.00 88.00 84 SER A O 1
ATOM 672 N N . VAL A 1 85 ? 18.056 -14.945 -26.035 1.00 87.00 85 VAL A N 1
ATOM 673 C CA . VAL A 1 85 ? 19.329 -14.782 -25.301 1.00 87.00 85 VAL A CA 1
ATOM 674 C C . VAL A 1 85 ? 19.481 -15.853 -24.217 1.00 87.00 85 VAL A C 1
ATOM 676 O O . VAL A 1 85 ? 20.497 -16.545 -24.166 1.00 87.00 85 VAL A O 1
ATOM 679 N N . ILE A 1 86 ? 18.451 -16.054 -23.387 1.00 88.19 86 ILE A N 1
ATOM 680 C CA . ILE A 1 86 ? 18.454 -17.062 -22.316 1.00 88.19 86 ILE A CA 1
ATOM 681 C C . ILE A 1 86 ? 18.676 -18.465 -22.888 1.00 88.19 86 ILE A C 1
ATOM 683 O O . ILE A 1 86 ? 19.470 -19.230 -22.335 1.00 88.19 86 ILE A O 1
ATOM 687 N N . ALA A 1 87 ? 18.012 -18.814 -23.992 1.00 87.94 87 ALA A N 1
ATOM 688 C CA . ALA A 1 87 ? 18.140 -20.128 -24.612 1.00 87.94 87 ALA A CA 1
ATOM 689 C C . ALA A 1 87 ? 19.565 -20.391 -25.128 1.00 87.94 87 ALA A C 1
ATOM 691 O O . ALA A 1 87 ? 20.120 -21.462 -24.866 1.00 87.94 87 ALA A O 1
ATOM 692 N N . VAL A 1 88 ? 20.179 -19.415 -25.808 1.00 88.44 88 VAL A N 1
ATOM 693 C CA . VAL A 1 88 ? 21.552 -19.538 -26.326 1.00 88.44 88 VAL A CA 1
ATOM 694 C C . VAL A 1 88 ? 22.562 -19.609 -25.177 1.00 88.44 88 VAL A C 1
ATOM 696 O O . VAL A 1 88 ? 23.395 -20.517 -25.150 1.00 88.44 88 VAL A O 1
ATOM 699 N N . CYS A 1 89 ? 22.456 -18.726 -24.181 1.00 88.25 89 CYS A N 1
ATOM 700 C CA . CYS A 1 89 ? 23.367 -18.711 -23.034 1.00 88.25 89 CYS A CA 1
ATOM 701 C C . CYS A 1 89 ? 23.270 -19.983 -22.188 1.00 88.25 89 CYS A C 1
ATOM 703 O O . CYS A 1 89 ? 24.298 -20.521 -21.779 1.00 88.25 89 CYS A O 1
ATOM 705 N N . SER A 1 90 ? 22.059 -20.508 -21.981 1.00 86.56 90 SER A N 1
ATOM 706 C CA . SER A 1 90 ? 21.852 -21.783 -21.279 1.00 86.56 90 SER A CA 1
ATOM 707 C C . SER A 1 90 ? 22.517 -22.948 -22.010 1.00 86.56 90 SER A C 1
ATOM 709 O O . SER A 1 90 ? 23.057 -23.851 -21.376 1.00 86.56 90 SER A O 1
ATOM 711 N N . ARG A 1 91 ? 22.499 -22.930 -23.349 1.00 86.81 91 ARG A N 1
ATOM 712 C CA . ARG A 1 91 ? 23.072 -23.989 -24.185 1.00 86.81 91 ARG A CA 1
ATOM 713 C C . ARG A 1 91 ? 24.598 -23.978 -24.195 1.00 86.81 91 ARG A C 1
ATOM 715 O O . ARG A 1 91 ? 25.193 -25.050 -24.160 1.00 86.81 91 ARG A O 1
ATOM 722 N N . TYR A 1 92 ? 25.216 -22.801 -24.222 1.00 84.94 92 TYR A N 1
ATOM 723 C CA . TYR A 1 92 ? 26.678 -22.674 -24.255 1.00 84.94 92 TYR A CA 1
ATOM 724 C C . TYR A 1 92 ? 27.321 -22.455 -22.881 1.00 84.94 92 TYR A C 1
ATOM 726 O O . TYR A 1 92 ? 28.542 -22.362 -22.790 1.00 84.94 92 TYR A O 1
ATOM 734 N N . GLY A 1 93 ? 26.529 -22.429 -21.805 1.00 82.75 93 GLY A N 1
ATOM 735 C CA . GLY A 1 93 ? 27.034 -22.309 -20.436 1.00 82.75 93 GLY A CA 1
ATOM 736 C C . GLY A 1 93 ? 27.510 -20.902 -20.066 1.00 82.75 93 GLY A C 1
ATOM 737 O O . GLY A 1 93 ? 28.340 -20.759 -19.177 1.00 82.75 93 GLY A O 1
ATOM 738 N N . MET A 1 94 ? 26.983 -19.860 -20.713 1.00 86.44 94 MET A N 1
ATOM 739 C CA . MET A 1 94 ? 27.364 -18.460 -20.478 1.00 86.44 94 MET A CA 1
ATOM 740 C C . MET A 1 94 ? 26.676 -17.917 -19.212 1.00 86.44 94 MET A C 1
ATOM 742 O O . MET A 1 94 ? 25.708 -17.162 -19.296 1.00 86.44 94 MET A O 1
ATOM 746 N N . GLN A 1 95 ? 27.112 -18.360 -18.028 1.00 81.12 95 GLN A N 1
ATOM 747 C CA . GLN A 1 95 ? 26.397 -18.131 -16.760 1.00 81.12 95 GLN A CA 1
ATOM 748 C C . GLN A 1 95 ? 26.244 -16.652 -16.392 1.00 81.12 95 GLN A C 1
ATOM 750 O O . GLN A 1 95 ? 25.194 -16.250 -15.887 1.00 81.12 95 GLN A O 1
ATOM 755 N N . ARG A 1 96 ? 27.264 -15.828 -16.664 1.00 82.19 96 ARG A N 1
ATOM 756 C CA . ARG A 1 96 ? 27.218 -14.397 -16.344 1.00 82.19 96 ARG A CA 1
ATOM 757 C C . ARG A 1 96 ? 26.155 -13.703 -17.186 1.00 82.19 96 ARG A C 1
ATOM 759 O O . ARG A 1 96 ? 25.290 -13.037 -16.624 1.00 82.19 96 ARG A O 1
ATOM 766 N N . VAL A 1 97 ? 26.171 -13.915 -18.504 1.00 82.50 97 VAL A N 1
ATOM 767 C CA . VAL A 1 97 ? 25.156 -13.367 -19.421 1.00 82.50 97 VAL A CA 1
ATOM 768 C C . VAL A 1 97 ? 23.766 -13.944 -19.144 1.00 82.50 97 VAL A C 1
ATOM 770 O O . VAL A 1 97 ? 22.782 -13.213 -19.201 1.00 82.50 97 VAL A O 1
ATOM 773 N N . LEU A 1 98 ? 23.667 -15.224 -18.776 1.00 84.88 98 LEU A N 1
ATOM 774 C CA . LEU A 1 98 ? 22.400 -15.857 -18.414 1.00 84.88 98 LEU A CA 1
ATOM 775 C C . LEU A 1 98 ? 21.745 -15.180 -17.202 1.00 84.88 98 LEU A C 1
ATOM 777 O O . LEU A 1 98 ? 20.574 -14.810 -17.280 1.00 84.88 98 LEU A O 1
ATOM 781 N N . GLY A 1 99 ? 22.486 -14.979 -16.106 1.00 79.88 99 GLY A N 1
ATOM 782 C CA . GLY A 1 99 ? 21.957 -14.309 -14.911 1.00 79.88 99 GLY A CA 1
ATOM 783 C C . GLY A 1 99 ? 21.559 -12.857 -15.190 1.00 79.88 99 GLY A C 1
ATOM 784 O O . GLY A 1 99 ? 20.519 -12.381 -14.737 1.00 79.88 99 GLY A O 1
ATOM 785 N N . LEU A 1 100 ? 22.354 -12.183 -16.017 1.00 80.69 100 LEU A N 1
ATOM 786 C CA . LEU A 1 100 ? 22.119 -10.837 -16.527 1.00 80.69 100 LEU A CA 1
ATOM 787 C C . LEU A 1 100 ? 20.831 -10.730 -17.370 1.00 80.69 100 LEU A C 1
ATOM 789 O O . LEU A 1 100 ? 20.035 -9.810 -17.169 1.00 80.69 100 LEU A O 1
ATOM 793 N N . ALA A 1 101 ? 20.585 -11.685 -18.267 1.00 82.19 101 ALA A N 1
ATOM 794 C CA . ALA A 1 101 ? 19.379 -11.746 -19.090 1.00 82.19 101 ALA A CA 1
ATOM 795 C C . ALA A 1 101 ? 18.130 -12.133 -18.280 1.00 82.19 101 ALA A C 1
ATOM 797 O O . ALA A 1 101 ? 17.057 -11.574 -18.492 1.00 82.19 101 ALA A O 1
ATOM 798 N N . GLN A 1 102 ? 18.258 -13.050 -17.316 1.00 81.88 102 GLN A N 1
ATOM 799 C CA . GLN A 1 102 ? 17.165 -13.435 -16.417 1.00 81.88 102 GLN A CA 1
ATOM 800 C C . GLN A 1 102 ? 16.734 -12.279 -15.512 1.00 81.88 102 GLN A C 1
ATOM 802 O O . GLN A 1 102 ? 15.535 -12.040 -15.359 1.00 81.88 102 GLN A O 1
ATOM 807 N N . LYS A 1 103 ? 17.699 -11.539 -14.952 1.00 79.44 103 LYS A N 1
ATOM 808 C CA . LYS A 1 103 ? 17.423 -10.335 -14.165 1.00 79.44 103 LYS A CA 1
ATOM 809 C C . LYS A 1 103 ? 16.722 -9.278 -15.018 1.00 79.44 103 LYS A C 1
ATOM 811 O O . LYS A 1 103 ? 15.664 -8.802 -14.634 1.00 79.44 103 LYS A O 1
ATOM 816 N N . ALA A 1 104 ? 17.241 -8.995 -16.211 1.00 74.75 104 ALA A N 1
ATOM 817 C CA . ALA A 1 104 ? 16.642 -8.012 -17.109 1.00 74.75 104 ALA A CA 1
ATOM 818 C C . ALA A 1 104 ? 15.240 -8.409 -17.597 1.00 74.75 104 ALA A C 1
ATOM 820 O O . ALA A 1 104 ? 14.381 -7.546 -17.734 1.00 74.75 104 ALA A O 1
ATOM 821 N N . LEU A 1 105 ? 14.970 -9.700 -17.814 1.00 78.06 105 LEU A N 1
ATOM 822 C CA . LEU A 1 105 ? 13.625 -10.183 -18.129 1.00 78.06 105 LEU A CA 1
ATOM 823 C C . LEU A 1 105 ? 12.667 -10.000 -16.944 1.00 78.06 105 LEU A C 1
ATOM 825 O O . LEU A 1 105 ? 11.520 -9.613 -17.153 1.00 78.06 105 LEU A O 1
ATOM 829 N N . LEU A 1 106 ? 13.126 -10.253 -15.716 1.00 74.38 106 LEU A N 1
ATOM 830 C CA . LEU A 1 106 ? 12.339 -10.022 -14.506 1.00 74.38 106 LEU A CA 1
ATOM 831 C C . LEU A 1 106 ? 12.050 -8.526 -14.320 1.00 74.38 106 LEU A C 1
ATOM 833 O O . LEU A 1 106 ? 10.907 -8.150 -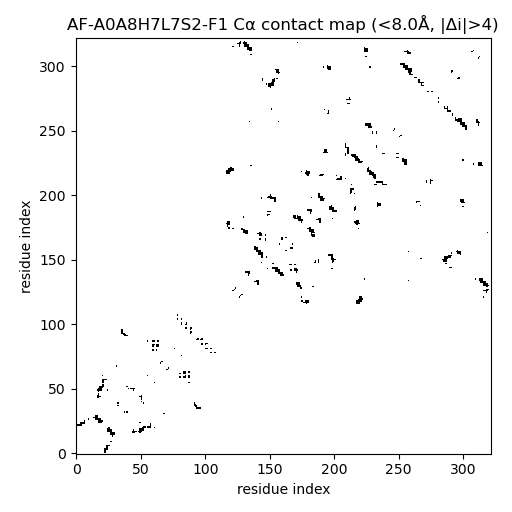14.072 1.00 74.38 106 LEU A O 1
ATOM 837 N N . ASP A 1 107 ? 13.056 -7.678 -14.512 1.00 68.12 107 ASP A N 1
ATOM 838 C CA . ASP A 1 107 ? 12.934 -6.222 -14.448 1.00 68.12 107 ASP A CA 1
ATOM 839 C C . ASP A 1 107 ? 12.032 -5.694 -15.570 1.00 68.12 107 ASP A C 1
ATOM 841 O O . ASP A 1 107 ? 11.179 -4.852 -15.319 1.00 68.12 107 ASP A O 1
ATOM 845 N N . HIS A 1 108 ? 12.121 -6.240 -16.786 1.00 64.50 108 HIS A N 1
ATOM 846 C CA . HIS A 1 108 ? 11.252 -5.882 -17.909 1.00 64.50 108 HIS A CA 1
ATOM 847 C C . HIS A 1 108 ? 9.811 -6.353 -17.703 1.00 64.50 108 HIS A C 1
ATOM 849 O O . HIS A 1 108 ? 8.878 -5.629 -18.040 1.00 64.50 108 HIS A O 1
ATOM 855 N N . GLN A 1 109 ? 9.597 -7.531 -17.111 1.00 62.00 109 GLN A N 1
ATOM 856 C CA . GLN A 1 109 ? 8.270 -7.940 -16.658 1.00 62.00 109 GLN A CA 1
ATOM 857 C C . GLN A 1 109 ? 7.756 -6.950 -15.611 1.00 62.00 109 GLN A C 1
ATOM 859 O O . GLN A 1 109 ? 6.635 -6.471 -15.735 1.00 62.00 109 GLN A O 1
ATOM 864 N N . ASN A 1 110 ? 8.584 -6.563 -14.641 1.00 56.50 110 ASN A N 1
ATOM 865 C CA . ASN A 1 110 ? 8.218 -5.582 -13.623 1.00 56.50 110 ASN A CA 1
ATOM 866 C C . ASN A 1 110 ? 7.972 -4.167 -14.191 1.00 56.50 110 ASN A C 1
ATOM 868 O O . ASN A 1 110 ? 7.086 -3.485 -13.685 1.00 56.50 110 ASN A O 1
ATOM 872 N N . ALA A 1 111 ? 8.674 -3.756 -15.252 1.00 51.06 111 ALA A N 1
ATOM 873 C CA . ALA A 1 111 ? 8.561 -2.443 -15.898 1.00 51.06 111 ALA A CA 1
ATOM 874 C C . ALA A 1 111 ? 7.430 -2.371 -16.945 1.00 51.06 111 ALA A C 1
ATOM 876 O O . ALA A 1 111 ? 6.740 -1.364 -17.048 1.00 51.06 111 ALA A O 1
ATOM 877 N N . SER A 1 112 ? 7.159 -3.455 -17.683 1.00 42.91 112 SER A N 1
ATOM 878 C CA . SER A 1 112 ? 5.997 -3.574 -18.585 1.00 42.91 112 SER A CA 1
ATOM 879 C C . SER A 1 112 ? 4.661 -3.679 -17.824 1.00 42.91 112 SER A C 1
ATOM 881 O O . SER A 1 112 ? 3.595 -3.695 -18.441 1.00 42.91 112 SER A O 1
ATOM 883 N N . LEU A 1 113 ? 4.713 -3.752 -16.492 1.00 45.53 113 LEU A N 1
ATOM 884 C CA . LEU A 1 113 ? 3.583 -3.761 -15.564 1.00 45.53 113 LEU A CA 1
ATOM 885 C C . LEU A 1 113 ? 3.186 -2.354 -15.079 1.00 45.53 113 LEU A C 1
ATOM 887 O O . LEU A 1 113 ? 2.477 -2.243 -14.084 1.00 45.53 113 LEU A O 1
ATOM 891 N N . ASP A 1 114 ? 3.555 -1.295 -15.808 1.00 40.81 114 ASP A N 1
ATOM 892 C CA . ASP A 1 114 ? 3.027 0.068 -15.605 1.00 40.81 114 ASP A CA 1
ATOM 893 C C . ASP A 1 114 ? 1.568 0.240 -16.104 1.00 40.81 114 ASP A C 1
ATOM 895 O O . ASP A 1 114 ? 1.018 1.337 -16.181 1.00 40.81 114 ASP A O 1
ATOM 899 N N . ILE A 1 115 ? 0.891 -0.877 -16.402 1.00 47.47 115 ILE A N 1
ATOM 900 C CA . ILE A 1 115 ? -0.568 -0.975 -16.298 1.00 47.47 115 ILE A CA 1
ATOM 901 C C . ILE A 1 115 ? -0.886 -0.897 -14.804 1.00 47.47 115 ILE A C 1
ATOM 903 O O . ILE A 1 115 ? -0.449 -1.771 -14.058 1.00 47.47 115 ILE A O 1
ATOM 907 N N . SER A 1 116 ? -1.629 0.132 -14.376 1.00 56.25 116 SER A N 1
ATOM 908 C CA . SER A 1 116 ? -2.033 0.324 -12.973 1.00 56.25 116 SER A CA 1
ATOM 909 C C . SER A 1 116 ? -2.379 -1.017 -12.311 1.00 56.25 116 SER A C 1
ATOM 911 O O . SER A 1 116 ? -3.314 -1.718 -12.706 1.00 56.25 116 SER A O 1
ATOM 913 N N . ARG A 1 117 ? -1.565 -1.392 -11.316 1.00 66.56 117 ARG A N 1
ATOM 914 C CA . ARG A 1 117 ? -1.760 -2.572 -10.462 1.00 66.56 117 ARG A CA 1
ATOM 915 C C . ARG A 1 117 ? -2.725 -2.269 -9.315 1.00 66.56 117 ARG A C 1
ATOM 917 O O . ARG A 1 117 ? -2.785 -3.045 -8.362 1.00 66.56 117 ARG A O 1
ATOM 924 N N . ALA A 1 118 ? -3.463 -1.162 -9.400 1.00 79.81 118 ALA A N 1
ATOM 925 C CA . ALA A 1 118 ? -4.526 -0.780 -8.487 1.00 79.81 118 ALA A CA 1
ATOM 926 C C . ALA A 1 118 ? -5.404 -1.986 -8.121 1.00 79.81 118 ALA A C 1
ATOM 928 O O . ALA A 1 118 ? -6.104 -2.551 -8.960 1.00 79.81 118 ALA A O 1
ATOM 929 N N . GLY A 1 119 ? -5.346 -2.404 -6.856 1.00 84.62 119 GLY A N 1
ATOM 930 C CA . GLY A 1 119 ? -6.146 -3.511 -6.336 1.00 84.62 119 GLY A CA 1
ATOM 931 C C . GLY A 1 119 ? -5.743 -4.915 -6.802 1.00 84.62 119 GLY A C 1
ATOM 932 O O . GLY A 1 119 ? -6.437 -5.872 -6.456 1.00 84.62 119 GLY A O 1
ATOM 933 N N . ALA A 1 120 ? -4.642 -5.085 -7.542 1.00 89.12 120 ALA A N 1
ATOM 934 C CA . ALA A 1 120 ? -4.140 -6.411 -7.912 1.00 89.12 120 ALA A CA 1
ATOM 935 C C . ALA A 1 120 ? -3.888 -7.255 -6.652 1.00 89.12 120 ALA A C 1
ATOM 937 O O . ALA A 1 120 ? -3.363 -6.736 -5.669 1.00 89.12 120 ALA A O 1
ATOM 938 N N . GLY A 1 121 ? -4.268 -8.536 -6.658 1.00 87.81 121 GLY A N 1
ATOM 939 C CA . GLY A 1 121 ? -4.164 -9.420 -5.493 1.00 87.81 121 GLY A CA 1
ATOM 940 C C . GLY A 1 121 ? -5.286 -9.310 -4.466 1.00 87.81 121 GLY A C 1
ATOM 941 O O . GLY A 1 121 ? -5.328 -10.096 -3.521 1.00 87.81 121 GLY A O 1
ATOM 942 N N . PHE A 1 122 ? -6.197 -8.350 -4.628 1.00 89.12 122 PHE A N 1
ATOM 943 C CA . PHE A 1 122 ? -7.417 -8.232 -3.831 1.00 89.12 122 PHE A CA 1
ATOM 944 C C . PHE A 1 122 ? -8.632 -8.712 -4.633 1.00 89.12 122 PHE A C 1
ATOM 946 O O . PHE A 1 122 ? -9.702 -8.106 -4.586 1.00 89.12 122 PHE A O 1
ATOM 953 N N . GLU A 1 123 ? -8.480 -9.785 -5.418 1.00 85.81 123 GLU A N 1
ATOM 954 C CA . GLU A 1 123 ? -9.497 -10.201 -6.379 1.00 85.81 123 GLU A CA 1
ATOM 955 C C . GLU A 1 123 ? -10.841 -10.469 -5.695 1.00 85.81 123 GLU A C 1
ATOM 957 O O . GLU A 1 123 ? -10.968 -11.334 -4.821 1.00 85.81 123 GLU A O 1
ATOM 962 N N . MET A 1 124 ? -11.880 -9.777 -6.171 1.00 82.81 124 MET A N 1
ATOM 963 C CA . MET A 1 124 ? -13.244 -9.909 -5.654 1.00 82.81 124 MET A CA 1
ATOM 964 C C . MET A 1 124 ? -13.751 -11.357 -5.715 1.00 82.81 124 MET A C 1
ATOM 966 O O . MET A 1 124 ? -14.488 -11.790 -4.833 1.00 82.81 124 MET A O 1
ATOM 970 N N . ALA A 1 125 ? -13.344 -12.124 -6.732 1.00 80.12 125 ALA A N 1
ATOM 971 C CA . ALA A 1 125 ? -13.708 -13.535 -6.863 1.00 80.12 125 ALA A CA 1
ATOM 972 C C . ALA A 1 125 ? -13.123 -14.411 -5.738 1.00 80.12 125 ALA A C 1
ATOM 974 O O . ALA A 1 125 ? -13.730 -15.413 -5.364 1.00 80.12 125 ALA A O 1
ATOM 975 N N . THR A 1 126 ? -11.971 -14.027 -5.185 1.00 82.75 126 THR A N 1
ATOM 976 C CA . THR A 1 126 ? -11.249 -14.797 -4.164 1.00 82.75 126 THR A CA 1
ATOM 977 C C . THR A 1 126 ? -11.653 -14.374 -2.752 1.00 82.75 126 THR A C 1
ATOM 979 O O . THR A 1 126 ? -11.906 -15.225 -1.892 1.00 82.75 126 THR A O 1
ATOM 982 N N . TYR A 1 127 ? -11.729 -13.063 -2.509 1.00 86.69 127 TYR A N 1
ATOM 983 C CA . TYR A 1 127 ? -11.882 -12.496 -1.164 1.00 86.69 127 TYR A CA 1
ATOM 984 C C . TYR A 1 127 ? -13.225 -11.791 -0.930 1.00 86.69 127 TYR A C 1
ATOM 986 O O . TYR A 1 127 ? -13.544 -11.450 0.207 1.00 86.69 127 TYR A O 1
ATOM 994 N N . GLY A 1 128 ? -14.046 -11.630 -1.971 1.00 88.06 128 GLY A N 1
ATOM 995 C CA . GLY A 1 128 ? -15.279 -10.846 -1.923 1.00 88.06 128 GLY A CA 1
ATOM 996 C C . GLY A 1 128 ? -15.029 -9.339 -2.034 1.00 88.06 128 GLY A C 1
ATOM 997 O O . GLY A 1 128 ? -13.912 -8.891 -2.270 1.00 88.06 128 GLY A O 1
ATOM 998 N N . MET A 1 129 ? -16.093 -8.544 -1.873 1.00 91.19 129 MET A N 1
ATOM 999 C CA . MET A 1 129 ? -15.997 -7.073 -1.895 1.00 91.19 129 MET A CA 1
ATOM 1000 C C . MET A 1 129 ? -15.338 -6.494 -0.637 1.00 91.19 129 MET A C 1
ATOM 1002 O O . MET A 1 129 ? -14.766 -5.413 -0.690 1.00 91.19 129 MET A O 1
ATOM 1006 N N . TYR A 1 130 ? -15.435 -7.210 0.484 1.00 96.38 130 TYR A N 1
ATOM 1007 C CA . TYR A 1 130 ? -14.914 -6.795 1.780 1.00 96.38 130 TYR A CA 1
ATOM 1008 C C . TYR A 1 130 ? -14.026 -7.893 2.348 1.00 96.38 130 TYR A C 1
ATOM 1010 O O . TYR A 1 130 ? -14.388 -9.073 2.333 1.00 96.38 130 TYR A O 1
ATOM 1018 N N . PHE A 1 131 ? -12.885 -7.498 2.893 1.00 97.44 131 PHE A N 1
ATOM 1019 C CA . PHE A 1 131 ? -11.876 -8.416 3.398 1.00 97.44 131 PHE A CA 1
ATOM 1020 C C . PHE A 1 131 ? -11.202 -7.861 4.654 1.00 97.44 131 PHE A C 1
ATOM 1022 O O . PHE A 1 131 ? -11.367 -6.699 5.018 1.00 97.44 131 PHE A O 1
ATOM 1029 N N . LEU A 1 132 ? -10.444 -8.718 5.326 1.00 97.56 132 LEU A N 1
ATOM 1030 C CA . LEU A 1 132 ? -9.547 -8.357 6.409 1.00 97.56 132 LEU A CA 1
ATOM 1031 C C . LEU A 1 132 ? -8.103 -8.535 5.951 1.00 97.56 132 LEU A C 1
ATOM 1033 O O . LEU A 1 132 ? -7.798 -9.434 5.164 1.00 97.56 132 LEU A O 1
ATOM 1037 N N . ILE A 1 133 ? -7.219 -7.708 6.498 1.00 97.94 133 ILE A N 1
ATOM 1038 C CA . ILE A 1 133 ? -5.774 -7.803 6.296 1.00 97.94 133 ILE A CA 1
ATOM 1039 C C . ILE A 1 133 ? -5.171 -8.392 7.566 1.00 97.94 133 ILE A C 1
ATOM 1041 O O . ILE A 1 133 ? -5.236 -7.775 8.630 1.00 97.94 133 ILE A O 1
ATOM 1045 N N . ARG A 1 134 ? -4.622 -9.600 7.456 1.00 97.31 134 ARG A N 1
ATOM 1046 C CA . ARG A 1 134 ? -4.043 -10.356 8.565 1.00 97.31 134 ARG A CA 1
ATOM 1047 C C . ARG A 1 134 ? -2.532 -10.407 8.434 1.00 97.31 134 ARG A C 1
ATOM 1049 O O . ARG A 1 134 ? -2.008 -10.631 7.346 1.00 97.31 134 ARG A O 1
ATOM 1056 N N . GLU A 1 135 ? -1.838 -10.239 9.545 1.00 96.19 135 GLU A N 1
ATOM 1057 C CA . GLU A 1 135 ? -0.420 -10.569 9.617 1.00 96.19 135 GLU A CA 1
ATOM 1058 C C . GLU A 1 135 ? -0.241 -12.087 9.436 1.00 96.19 135 GLU A C 1
ATOM 1060 O O . GLU A 1 135 ? -0.882 -12.888 10.122 1.00 96.19 135 GLU A O 1
ATOM 1065 N N . LYS A 1 136 ? 0.618 -12.496 8.497 1.00 94.31 136 LYS A N 1
ATOM 1066 C CA . LYS A 1 136 ? 0.720 -13.901 8.092 1.00 94.31 136 LYS A CA 1
ATOM 1067 C C . LYS A 1 136 ? 1.085 -14.803 9.270 1.00 94.31 136 LYS A C 1
ATOM 1069 O O . LYS A 1 136 ? 2.087 -14.590 9.942 1.00 94.31 136 LYS A O 1
ATOM 1074 N N . GLY A 1 137 ? 0.281 -15.844 9.482 1.00 93.00 137 GLY A N 1
ATOM 1075 C CA . GLY A 1 137 ? 0.522 -16.829 10.540 1.00 93.00 137 GLY A CA 1
ATOM 1076 C C . GLY A 1 137 ? 0.131 -16.380 11.953 1.00 93.00 137 GLY A C 1
ATOM 1077 O O . GLY A 1 137 ? 0.400 -17.115 12.901 1.00 93.00 137 GLY A O 1
ATOM 1078 N N . THR A 1 138 ? -0.528 -15.228 12.122 1.00 94.38 138 THR A N 1
ATOM 1079 C CA . THR A 1 138 ? -0.985 -14.751 13.438 1.00 94.38 138 THR A CA 1
ATOM 1080 C C . THR A 1 138 ? -2.495 -14.501 13.475 1.00 94.38 138 THR A C 1
ATOM 1082 O O . THR A 1 138 ? -3.220 -14.677 12.495 1.00 94.38 138 THR A O 1
ATOM 1085 N N . THR A 1 139 ? -2.999 -14.104 14.644 1.00 95.00 139 THR A N 1
ATOM 1086 C CA . THR A 1 139 ? -4.394 -13.683 14.858 1.00 95.00 139 THR A CA 1
ATOM 1087 C C . THR A 1 139 ? -4.546 -12.159 14.861 1.00 95.00 139 THR A C 1
ATOM 1089 O O . THR A 1 139 ? -5.576 -11.645 15.311 1.00 95.00 139 THR A O 1
ATOM 1092 N N . ASN A 1 140 ? -3.512 -11.433 14.427 1.00 96.38 140 ASN A N 1
ATOM 1093 C CA . ASN A 1 140 ? -3.477 -9.977 14.420 1.00 96.38 140 ASN A CA 1
ATOM 1094 C C . ASN A 1 140 ? -3.937 -9.451 13.066 1.00 96.38 140 ASN A C 1
ATOM 1096 O O . ASN A 1 140 ? -3.474 -9.896 12.015 1.00 96.38 140 ASN A O 1
ATOM 1100 N N . TYR A 1 141 ? -4.844 -8.485 13.103 1.00 97.38 141 TYR A N 1
ATOM 1101 C CA . TYR A 1 141 ? -5.420 -7.884 11.911 1.00 97.38 141 TYR A CA 1
ATOM 1102 C C . TYR A 1 141 ? -5.188 -6.384 11.932 1.00 97.38 141 TYR A C 1
ATOM 1104 O O . TYR A 1 141 ? -5.136 -5.773 13.002 1.00 97.38 141 TYR A O 1
ATOM 1112 N N . LEU A 1 142 ? -5.070 -5.806 10.741 1.00 97.69 142 LEU A N 1
ATOM 1113 C CA . LEU A 1 142 ? -5.041 -4.364 10.574 1.00 97.69 142 LEU A CA 1
ATOM 1114 C C . LEU A 1 142 ? -6.365 -3.768 11.074 1.00 97.69 142 LEU A C 1
ATOM 1116 O O . LEU A 1 142 ? -7.437 -4.321 10.828 1.00 97.69 142 LEU A O 1
ATOM 1120 N N . MET A 1 143 ? -6.287 -2.659 11.798 1.00 95.75 143 MET A N 1
ATOM 1121 C CA . MET A 1 143 ? -7.424 -1.990 12.424 1.00 95.75 143 MET A CA 1
ATOM 1122 C C . MET A 1 143 ? -7.112 -0.505 12.612 1.00 95.75 143 MET A C 1
ATOM 1124 O O . MET A 1 143 ? -5.949 -0.141 12.773 1.00 95.75 143 MET A O 1
ATOM 1128 N N . ASN A 1 144 ? -8.125 0.360 12.645 1.00 94.81 144 ASN A N 1
ATOM 1129 C CA . ASN A 1 144 ? -7.936 1.746 13.069 1.00 94.81 144 ASN A CA 1
ATOM 1130 C C . ASN A 1 144 ? -7.812 1.881 14.597 1.00 94.81 144 ASN A C 1
ATOM 1132 O O . ASN A 1 144 ? -8.559 1.273 15.370 1.00 94.81 144 ASN A O 1
ATOM 1136 N N . TRP A 1 145 ? -6.893 2.738 15.038 1.00 90.69 145 TRP A N 1
ATOM 1137 C CA . TRP A 1 145 ? -6.586 2.949 16.445 1.00 90.69 145 TRP A CA 1
ATOM 1138 C C . TRP A 1 145 ? -7.823 3.390 17.233 1.00 90.69 145 TRP A C 1
ATOM 1140 O O . TRP A 1 145 ? -8.559 4.296 16.835 1.00 90.69 145 TRP A O 1
ATOM 1150 N N . CYS A 1 146 ? -8.068 2.724 18.365 1.00 85.88 146 CYS A N 1
ATOM 1151 C CA . CYS A 1 146 ? -9.174 3.015 19.281 1.00 85.88 146 CYS A CA 1
ATOM 1152 C C . CYS A 1 146 ? -10.573 3.061 18.626 1.00 85.88 146 CYS A C 1
ATOM 1154 O O . CYS A 1 146 ? -11.483 3.656 19.208 1.00 85.88 146 CYS A O 1
ATOM 1156 N N . ARG A 1 147 ? -10.771 2.426 17.455 1.00 87.75 147 ARG A N 1
ATOM 1157 C CA . ARG A 1 147 ? -12.018 2.479 16.658 1.00 87.75 147 ARG A CA 1
ATOM 1158 C C . ARG A 1 147 ? -12.405 3.898 16.224 1.00 87.75 147 ARG A C 1
ATOM 1160 O O . ARG A 1 147 ? -13.583 4.216 16.045 1.00 87.75 147 ARG A O 1
ATOM 1167 N N . LYS A 1 148 ? -11.429 4.794 16.096 1.00 91.12 148 LYS A N 1
ATOM 1168 C CA . LYS A 1 148 ? -11.669 6.182 15.699 1.00 91.12 148 LYS A CA 1
ATOM 1169 C C . LYS A 1 148 ? -11.996 6.249 14.211 1.00 91.12 148 LYS A C 1
ATOM 1171 O O . LYS A 1 148 ? -11.118 6.126 13.365 1.00 91.12 148 LYS A O 1
ATOM 1176 N N . ASN A 1 149 ? -13.270 6.452 13.883 1.00 93.06 149 ASN A N 1
ATOM 1177 C CA . ASN A 1 149 ? -13.747 6.610 12.502 1.00 93.06 149 ASN A CA 1
ATOM 1178 C C . ASN A 1 149 ? -13.571 8.052 11.989 1.00 93.06 149 ASN A C 1
ATOM 1180 O O . ASN A 1 149 ? -14.429 8.584 11.288 1.00 93.06 149 ASN A O 1
ATOM 1184 N N . THR A 1 150 ? -12.479 8.697 12.386 1.00 93.69 150 THR A N 1
ATOM 1185 C CA . THR A 1 150 ? -12.145 10.087 12.068 1.00 93.69 150 THR A CA 1
ATOM 1186 C C . THR A 1 150 ? -10.871 10.140 11.242 1.00 93.69 150 THR A C 1
ATOM 1188 O O . THR A 1 150 ? -10.098 9.184 11.208 1.00 93.69 150 THR A O 1
ATOM 1191 N N . GLU A 1 151 ? -10.655 11.261 10.567 1.00 93.94 151 GLU A N 1
ATOM 1192 C CA . GLU A 1 151 ? -9.425 11.487 9.816 1.00 93.94 151 GLU A CA 1
ATOM 1193 C C . GLU A 1 151 ? -8.208 11.548 10.750 1.00 93.94 151 GLU A C 1
ATOM 1195 O O . GLU A 1 151 ? -8.352 11.899 11.919 1.00 93.94 151 GLU A O 1
ATOM 1200 N N . GLY A 1 152 ? -7.032 11.158 10.258 1.00 94.19 152 GLY A N 1
ATOM 1201 C CA . GLY A 1 152 ? -5.788 11.109 11.030 1.00 94.19 152 GLY A CA 1
ATOM 1202 C C . GLY A 1 152 ? -5.652 9.875 11.925 1.00 94.19 152 GLY A C 1
ATOM 1203 O O . GLY A 1 152 ? -4.571 9.605 12.436 1.00 94.19 152 GLY A O 1
ATOM 1204 N N . ALA A 1 153 ? -6.712 9.074 12.086 1.00 96.44 153 ALA A N 1
ATOM 1205 C CA . ALA A 1 153 ? -6.647 7.863 12.894 1.00 96.44 153 ALA A CA 1
ATOM 1206 C C . ALA A 1 153 ? -5.651 6.859 12.293 1.00 96.44 153 ALA A C 1
ATOM 1208 O O . ALA A 1 153 ? -5.842 6.385 11.171 1.00 96.44 153 ALA A O 1
ATOM 1209 N N . GLN A 1 154 ? -4.615 6.516 13.059 1.00 96.81 154 GLN A N 1
ATOM 1210 C CA . GLN A 1 154 ? -3.592 5.548 12.670 1.00 96.81 154 GLN A CA 1
ATOM 1211 C C . GLN A 1 154 ? -4.180 4.150 12.435 1.00 96.81 154 GLN A C 1
ATOM 1213 O O . GLN A 1 154 ? -5.037 3.697 13.197 1.00 96.81 154 GLN A O 1
ATOM 1218 N N . LEU A 1 155 ? -3.656 3.427 11.444 1.00 97.38 155 LEU A N 1
ATOM 1219 C CA . LEU A 1 155 ? -3.831 1.982 11.330 1.00 97.38 155 LEU A CA 1
ATOM 1220 C C . LEU A 1 155 ? -2.727 1.219 12.063 1.00 97.38 155 LEU A C 1
ATOM 1222 O O . LEU A 1 155 ? -1.544 1.531 11.961 1.00 97.38 155 LEU A O 1
ATOM 1226 N N . HIS A 1 156 ? -3.127 0.185 12.792 1.00 96.81 156 HIS A N 1
ATOM 1227 C CA . HIS A 1 156 ? -2.238 -0.642 13.597 1.00 96.81 156 HIS A CA 1
ATOM 1228 C C . HIS A 1 156 ? -2.696 -2.107 13.604 1.00 96.81 156 HIS A C 1
ATOM 1230 O O . HIS A 1 156 ? -3.764 -2.433 13.086 1.00 96.81 156 HIS A O 1
ATOM 1236 N N . LEU A 1 157 ? -1.905 -3.000 14.194 1.00 96.62 157 LEU A N 1
ATOM 1237 C CA . LEU A 1 157 ? -2.310 -4.383 14.426 1.00 96.62 157 LEU A CA 1
ATOM 1238 C C . LEU A 1 157 ? -3.112 -4.512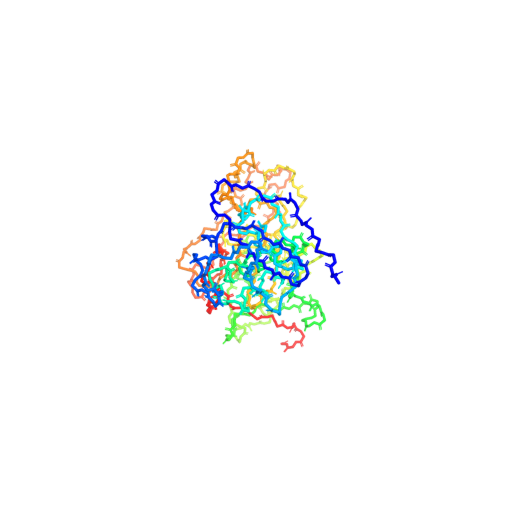 15.720 1.00 96.62 157 LEU A C 1
ATOM 1240 O O . LEU A 1 157 ? -2.747 -3.947 16.751 1.00 96.62 157 LEU A O 1
ATOM 1244 N N . TRP A 1 158 ? -4.153 -5.342 15.690 1.00 96.00 158 TRP A N 1
ATOM 1245 C CA . TRP A 1 158 ? -4.881 -5.738 16.890 1.00 96.00 158 TRP A CA 1
ATOM 1246 C C . TRP A 1 158 ? -5.351 -7.202 16.830 1.00 96.00 158 TRP A C 1
ATOM 1248 O O . TRP A 1 158 ? -5.811 -7.654 15.774 1.00 96.00 158 TRP A O 1
ATOM 1258 N N . PRO A 1 159 ? -5.281 -7.973 17.935 1.00 95.19 159 PRO A N 1
ATOM 1259 C CA . PRO A 1 159 ? -5.726 -9.363 17.946 1.00 95.19 159 PRO A CA 1
ATOM 1260 C C . PRO A 1 159 ? -7.246 -9.473 17.796 1.00 95.19 159 PRO A C 1
ATOM 1262 O O . PRO A 1 159 ? -8.015 -8.973 18.625 1.00 95.19 159 PRO A O 1
ATOM 1265 N N . ARG A 1 160 ? -7.708 -10.208 16.783 1.00 93.00 160 ARG A N 1
ATOM 1266 C CA . ARG A 1 160 ? -9.148 -10.393 16.535 1.00 93.00 160 ARG A CA 1
ATOM 1267 C C . ARG A 1 160 ? -9.849 -11.251 17.587 1.00 93.00 160 ARG A C 1
ATOM 1269 O O . ARG A 1 160 ? -11.027 -11.049 17.857 1.00 93.00 160 ARG A O 1
ATOM 1276 N N . GLU A 1 161 ? -9.145 -12.178 18.224 1.00 90.19 161 GLU A N 1
ATOM 1277 C CA . GLU A 1 161 ? -9.726 -13.015 19.286 1.00 90.19 161 GLU A CA 1
ATOM 1278 C C . GLU A 1 161 ? -10.076 -12.210 20.542 1.00 90.19 161 GLU A C 1
ATOM 1280 O O . GLU A 1 161 ? -11.051 -12.508 21.226 1.00 90.19 161 GLU A O 1
ATOM 1285 N N . LYS A 1 162 ? -9.313 -11.144 20.811 1.00 89.50 162 LYS A N 1
ATOM 1286 C CA . LYS A 1 162 ? -9.548 -10.213 21.925 1.00 89.50 162 LYS A CA 1
ATOM 1287 C C . LYS A 1 162 ? -10.518 -9.084 21.559 1.00 89.50 162 LYS A C 1
ATOM 1289 O O . LYS A 1 162 ? -10.799 -8.226 22.390 1.00 89.50 162 LYS A O 1
ATOM 1294 N N . SER A 1 163 ? -10.994 -9.064 20.316 1.00 89.12 163 SER A N 1
ATOM 1295 C CA . SER A 1 163 ? -11.811 -7.991 19.758 1.00 89.12 163 SER A CA 1
ATOM 1296 C C . SER A 1 163 ? -13.288 -8.181 20.094 1.00 89.12 163 SER A C 1
ATOM 1298 O O . SER A 1 163 ? -13.861 -9.253 19.875 1.00 89.12 163 SER A O 1
ATOM 1300 N N . ASN A 1 164 ? -13.932 -7.116 20.572 1.00 91.88 164 ASN A N 1
ATOM 1301 C CA . ASN A 1 164 ? -15.394 -7.061 20.651 1.00 91.88 164 ASN A CA 1
ATOM 1302 C C . ASN A 1 164 ? -16.011 -6.881 19.244 1.00 91.88 164 ASN A C 1
ATOM 1304 O O . A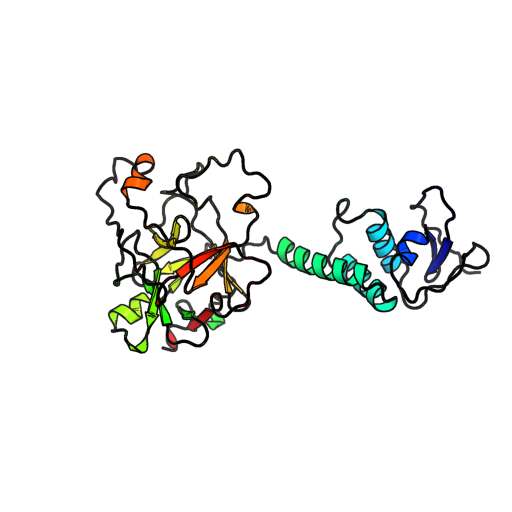SN A 1 164 ? -15.309 -6.796 18.238 1.00 91.88 164 ASN A O 1
ATOM 1308 N N . ASN A 1 165 ? -17.340 -6.826 19.151 1.00 89.31 165 ASN A N 1
ATOM 1309 C CA . ASN A 1 165 ? -18.018 -6.704 17.855 1.00 89.31 165 ASN A CA 1
ATOM 1310 C C . ASN A 1 165 ? -17.678 -5.410 17.102 1.00 89.31 165 ASN A C 1
ATOM 1312 O O . ASN A 1 165 ? -17.591 -5.438 15.877 1.00 89.31 165 ASN A O 1
ATOM 1316 N N . GLU A 1 166 ? -17.473 -4.297 17.805 1.00 89.81 166 GLU A N 1
ATOM 1317 C CA . GLU A 1 166 ? -17.086 -3.032 17.171 1.00 89.81 166 GLU A CA 1
ATOM 1318 C C . GLU A 1 166 ? -15.648 -3.099 16.658 1.00 89.81 166 GLU A C 1
ATOM 1320 O O . GLU A 1 166 ? -15.381 -2.714 15.523 1.00 89.81 166 GLU A O 1
ATOM 1325 N N . ASP A 1 167 ? -14.743 -3.700 17.433 1.00 90.88 167 ASP A N 1
ATOM 1326 C CA . ASP A 1 167 ? -13.365 -3.928 17.000 1.00 90.88 167 ASP A CA 1
ATOM 1327 C C . ASP A 1 167 ? -13.321 -4.791 15.726 1.00 90.88 167 ASP A C 1
ATOM 1329 O O . ASP A 1 167 ? -12.619 -4.476 14.768 1.00 90.88 167 ASP A O 1
ATOM 1333 N N . LYS A 1 168 ? -14.141 -5.850 15.668 1.00 92.50 168 LYS A N 1
ATOM 1334 C CA . LYS A 1 168 ? -14.217 -6.742 14.502 1.00 92.50 168 LYS A CA 1
ATOM 1335 C C . LYS A 1 168 ? -14.713 -6.045 13.236 1.00 92.50 168 LYS A C 1
ATOM 1337 O O . LYS A 1 168 ? -14.274 -6.437 12.154 1.00 92.50 168 LYS A O 1
ATOM 1342 N N . LYS A 1 169 ? -15.616 -5.062 13.355 1.00 93.12 169 LYS A N 1
ATOM 1343 C CA . LYS A 1 169 ? -16.088 -4.233 12.229 1.00 93.12 169 LYS A CA 1
ATOM 1344 C C . LYS A 1 169 ? -15.000 -3.276 11.744 1.00 93.12 169 LYS A C 1
ATOM 1346 O O . LYS A 1 169 ? -14.853 -3.080 10.544 1.00 93.12 169 LYS A O 1
ATOM 1351 N N . SER A 1 170 ? -14.215 -2.744 12.676 1.00 94.75 170 SER A N 1
ATOM 1352 C CA . SER A 1 170 ? -13.070 -1.860 12.427 1.00 94.75 170 SER A CA 1
ATOM 1353 C C . SER A 1 170 ? -11.855 -2.543 11.769 1.00 94.75 170 SER A C 1
ATOM 1355 O O . SER A 1 170 ? -10.843 -1.903 11.498 1.00 94.75 170 SER A O 1
ATOM 1357 N N . GLN A 1 171 ? -11.929 -3.853 11.520 1.00 96.56 171 GLN A N 1
ATOM 1358 C CA . GLN A 1 171 ? -10.895 -4.639 10.830 1.00 96.56 171 GLN A CA 1
ATOM 1359 C C . GLN A 1 171 ? -11.260 -4.959 9.372 1.00 96.56 171 GLN A C 1
ATOM 1361 O O . GLN A 1 171 ? -10.586 -5.759 8.722 1.00 96.56 171 GLN A O 1
ATOM 1366 N N . ILE A 1 172 ? -12.365 -4.399 8.875 1.00 97.31 172 ILE A N 1
ATOM 1367 C CA . ILE A 1 172 ? -12.887 -4.685 7.540 1.00 97.31 172 ILE A CA 1
ATOM 1368 C C . ILE A 1 172 ? -12.472 -3.565 6.589 1.00 97.31 172 ILE A C 1
ATOM 1370 O O . ILE A 1 172 ? -12.683 -2.383 6.864 1.00 97.31 172 ILE A O 1
ATOM 1374 N N . PHE A 1 173 ? -11.930 -3.959 5.442 1.00 98.12 173 PHE A N 1
ATOM 1375 C CA . PHE A 1 173 ? -11.456 -3.075 4.389 1.00 98.12 173 PHE A CA 1
ATOM 1376 C C . PHE A 1 173 ? -12.017 -3.491 3.028 1.00 98.12 173 PHE A C 1
ATOM 1378 O O . PHE A 1 173 ? -12.549 -4.591 2.858 1.00 98.12 173 PHE A O 1
ATOM 1385 N N . PHE A 1 174 ? -11.896 -2.593 2.058 1.00 97.25 174 PHE A N 1
ATOM 1386 C CA . PHE A 1 174 ? -12.151 -2.857 0.646 1.00 97.25 174 PHE A CA 1
ATOM 1387 C C . PHE A 1 174 ? -11.208 -2.011 -0.214 1.00 97.25 174 PHE A C 1
ATOM 1389 O O . PHE A 1 174 ? -10.686 -1.005 0.258 1.00 97.25 174 PHE A O 1
ATOM 1396 N N . VAL A 1 175 ? -10.998 -2.398 -1.473 1.00 95.81 175 VAL A N 1
ATOM 1397 C CA . VAL A 1 175 ? -10.296 -1.558 -2.456 1.00 95.81 175 VAL A CA 1
ATOM 1398 C C . VAL A 1 175 ? -11.329 -0.922 -3.378 1.00 95.81 175 VAL A C 1
ATOM 1400 O O . VAL A 1 175 ? -12.244 -1.598 -3.853 1.00 95.81 175 VAL A O 1
ATOM 1403 N N . ASN A 1 176 ? -11.229 0.388 -3.596 1.00 93.06 176 ASN A N 1
ATOM 1404 C CA . ASN A 1 176 ? -12.129 1.104 -4.496 1.00 93.06 176 ASN A CA 1
ATOM 1405 C C . ASN A 1 176 ? -11.694 0.944 -5.975 1.00 93.06 176 ASN A C 1
ATOM 1407 O O . ASN A 1 176 ? -10.736 0.248 -6.302 1.00 93.06 176 ASN A O 1
ATOM 1411 N N . ARG A 1 177 ? -12.386 1.619 -6.901 1.00 89.56 177 ARG A N 1
ATOM 1412 C CA . ARG A 1 177 ? -12.069 1.542 -8.343 1.00 89.56 177 ARG A CA 1
ATOM 1413 C C . ARG A 1 177 ? -10.741 2.198 -8.736 1.00 89.56 177 ARG A C 1
ATOM 1415 O O . ARG A 1 177 ? -10.255 1.903 -9.819 1.00 89.56 177 ARG A O 1
ATOM 1422 N N . SER A 1 178 ? -10.196 3.087 -7.907 1.00 89.25 178 SER A N 1
ATOM 1423 C CA . SER A 1 178 ? -8.898 3.728 -8.143 1.00 89.25 178 SER A CA 1
ATOM 1424 C C . SER A 1 178 ? -7.737 2.953 -7.520 1.00 89.25 178 SER A C 1
ATOM 1426 O O . SER A 1 178 ? -6.610 3.416 -7.592 1.00 89.25 178 SER A O 1
ATOM 1428 N N . GLY A 1 179 ? -7.988 1.809 -6.872 1.00 93.00 179 GLY A N 1
ATOM 1429 C CA . GLY A 1 179 ? -6.949 1.055 -6.169 1.00 93.00 179 GLY A CA 1
ATOM 1430 C C . GLY A 1 179 ? -6.648 1.543 -4.757 1.00 93.00 179 GLY A C 1
ATOM 1431 O O . GLY A 1 179 ? -5.788 0.956 -4.102 1.00 93.00 179 GLY A O 1
ATOM 1432 N N . ALA A 1 180 ? -7.345 2.568 -4.263 1.00 95.31 180 ALA A N 1
ATOM 1433 C CA . ALA A 1 180 ? -7.176 3.026 -2.892 1.00 95.31 180 ALA A CA 1
ATOM 1434 C C . ALA A 1 180 ? -7.801 2.015 -1.924 1.00 95.31 180 ALA A C 1
ATOM 1436 O O . ALA A 1 180 ? -8.897 1.492 -2.158 1.00 95.31 180 ALA A O 1
ATOM 1437 N N . LEU A 1 181 ? -7.108 1.747 -0.820 1.00 97.62 181 LEU A N 1
ATOM 1438 C CA . LEU A 1 181 ? -7.630 0.941 0.276 1.00 97.62 181 LEU A CA 1
ATOM 1439 C C . LEU A 1 181 ? -8.569 1.809 1.117 1.00 97.62 181 LEU A C 1
ATOM 1441 O O . LEU A 1 181 ? -8.243 2.944 1.438 1.00 97.62 181 LEU A O 1
ATOM 1445 N N . HIS A 1 182 ? -9.728 1.287 1.497 1.00 97.81 182 HIS A N 1
ATOM 1446 C CA . HIS A 1 182 ? -10.705 1.981 2.330 1.00 97.81 182 HIS A CA 1
ATOM 1447 C C . HIS A 1 182 ? -11.062 1.151 3.552 1.00 97.81 182 HIS A C 1
ATOM 1449 O O . HIS A 1 182 ? -11.216 -0.069 3.484 1.00 97.81 182 HIS A O 1
ATOM 1455 N N . HIS A 1 183 ? -11.256 1.840 4.669 1.00 97.56 183 HIS A N 1
ATOM 1456 C CA . HIS A 1 183 ? -11.765 1.260 5.897 1.00 97.56 183 HIS A CA 1
ATOM 1457 C C . HIS A 1 183 ? -13.296 1.237 5.866 1.00 97.56 183 HIS A C 1
ATOM 1459 O O . HIS A 1 183 ? -13.953 2.276 5.764 1.00 97.56 183 HIS A O 1
ATOM 1465 N N . ALA A 1 184 ? -13.886 0.045 5.958 1.00 96.38 184 ALA A N 1
ATOM 1466 C CA . ALA A 1 184 ? -15.307 -0.153 5.691 1.00 96.38 184 ALA A CA 1
ATOM 1467 C C . ALA A 1 184 ? -16.215 0.555 6.706 1.00 96.38 184 ALA A C 1
ATOM 1469 O O . ALA A 1 184 ? -17.237 1.115 6.318 1.00 96.38 184 ALA A O 1
ATOM 1470 N N . ALA A 1 185 ? -15.849 0.563 7.993 1.00 95.12 185 ALA A N 1
ATOM 1471 C CA . ALA A 1 185 ? -16.709 1.126 9.035 1.00 95.12 185 ALA A CA 1
ATOM 1472 C C . ALA A 1 185 ? -16.750 2.666 9.030 1.00 95.12 185 ALA A C 1
ATOM 1474 O O . ALA A 1 185 ? -17.763 3.244 9.419 1.00 95.12 185 ALA A O 1
ATOM 1475 N N . SER A 1 186 ? -15.679 3.335 8.589 1.00 95.31 186 SER A N 1
ATOM 1476 C CA . SER A 1 186 ? -15.648 4.803 8.474 1.00 95.31 186 SER A CA 1
ATOM 1477 C C . SER A 1 186 ? -15.966 5.307 7.064 1.00 95.31 186 SER A C 1
ATOM 1479 O O . SER A 1 186 ? -16.321 6.472 6.908 1.00 95.31 186 SER A O 1
ATOM 1481 N N . GLY A 1 187 ? -15.792 4.467 6.039 1.00 96.00 187 GLY A N 1
ATOM 1482 C CA . GLY A 1 187 ? -15.826 4.868 4.630 1.00 96.00 187 GLY A CA 1
ATOM 1483 C C . GLY A 1 187 ? -14.612 5.696 4.184 1.00 96.00 187 GLY A C 1
ATOM 1484 O O . GLY A 1 187 ? -14.516 6.053 3.011 1.00 96.00 187 GLY A O 1
ATOM 1485 N N . LEU A 1 188 ? -13.682 5.999 5.096 1.00 96.81 188 LEU A N 1
ATOM 1486 C CA . LEU A 1 188 ? -12.474 6.772 4.808 1.00 96.81 188 LEU A CA 1
ATOM 1487 C C . LEU A 1 188 ? -11.445 5.906 4.076 1.00 96.81 188 LEU A C 1
ATOM 1489 O O . LEU A 1 188 ? -11.349 4.699 4.318 1.00 96.81 188 LEU A O 1
ATOM 1493 N N . ALA A 1 189 ? -10.676 6.538 3.196 1.00 97.19 189 ALA A N 1
ATOM 1494 C CA . ALA A 1 189 ? -9.540 5.914 2.540 1.00 97.19 189 ALA A CA 1
ATOM 1495 C C . ALA A 1 189 ? -8.382 5.731 3.527 1.00 97.19 189 ALA A C 1
ATOM 1497 O O . ALA A 1 189 ? -8.347 6.359 4.585 1.00 97.19 189 ALA A O 1
ATOM 1498 N N . VAL A 1 190 ? -7.435 4.877 3.174 1.00 97.38 190 VAL A N 1
ATOM 1499 C CA . VAL A 1 190 ? -6.138 4.758 3.826 1.00 97.38 190 VAL A CA 1
ATOM 1500 C C . VAL A 1 190 ? -5.150 5.569 3.008 1.00 97.38 190 VAL A C 1
ATOM 1502 O O . VAL A 1 190 ? -4.969 5.315 1.820 1.00 97.38 190 VAL A O 1
ATOM 1505 N N . ASP A 1 191 ? -4.535 6.541 3.658 1.00 95.56 191 ASP A N 1
ATOM 1506 C CA . ASP A 1 191 ? -3.463 7.357 3.108 1.00 95.56 191 ASP A CA 1
ATOM 1507 C C . ASP A 1 191 ? -2.185 7.140 3.919 1.00 95.56 191 ASP A C 1
ATOM 1509 O O . ASP A 1 191 ? -2.245 6.595 5.025 1.00 95.56 191 ASP A O 1
ATOM 1513 N N . ILE A 1 192 ? -1.039 7.550 3.384 1.00 93.88 192 ILE A N 1
ATOM 1514 C CA . ILE A 1 192 ? 0.237 7.510 4.096 1.00 93.88 192 ILE A CA 1
ATOM 1515 C C . ILE A 1 192 ? 0.715 8.938 4.308 1.00 93.88 192 ILE A C 1
ATOM 1517 O O . ILE A 1 192 ? 0.888 9.694 3.357 1.00 93.88 192 ILE A O 1
ATOM 1521 N N . VAL A 1 193 ? 0.942 9.291 5.568 1.00 90.12 193 VAL A N 1
ATOM 1522 C CA . VAL A 1 193 ? 1.549 10.568 5.941 1.00 90.12 193 VAL A CA 1
ATOM 1523 C C . VAL A 1 193 ? 2.915 10.259 6.534 1.00 90.12 193 VAL A C 1
ATOM 1525 O O . VAL A 1 193 ? 2.986 9.538 7.532 1.00 90.12 193 VAL A O 1
ATOM 1528 N N . ASP A 1 194 ? 3.973 10.766 5.896 1.00 87.31 194 ASP A N 1
ATOM 1529 C CA . ASP A 1 194 ? 5.356 10.314 6.076 1.00 87.31 194 ASP A CA 1
ATOM 1530 C C . ASP A 1 194 ? 5.490 8.801 5.821 1.00 87.31 194 ASP A C 1
ATOM 1532 O O . ASP A 1 194 ? 5.648 8.365 4.683 1.00 87.31 194 ASP A O 1
ATOM 1536 N N . ASP A 1 195 ? 5.394 7.982 6.866 1.00 91.56 195 ASP A N 1
ATOM 1537 C CA . ASP A 1 195 ? 5.431 6.517 6.812 1.00 91.56 195 ASP A CA 1
ATOM 1538 C C . ASP A 1 195 ? 4.231 5.855 7.505 1.00 91.56 195 ASP A C 1
ATOM 1540 O O . ASP A 1 195 ? 4.145 4.625 7.578 1.00 91.56 195 ASP A O 1
ATOM 1544 N N . VAL A 1 196 ? 3.281 6.644 8.011 1.00 94.31 196 VAL A N 1
ATOM 1545 C CA . VAL A 1 196 ? 2.187 6.142 8.840 1.00 94.31 196 VAL A CA 1
ATOM 1546 C C . VAL A 1 196 ? 0.922 5.947 8.008 1.00 94.31 196 VAL A C 1
ATOM 1548 O O . VAL A 1 196 ? 0.398 6.922 7.465 1.00 94.31 196 VAL A O 1
ATOM 1551 N N . PRO A 1 197 ? 0.356 4.727 7.953 1.00 96.62 197 PRO A N 1
ATOM 1552 C CA . PRO A 1 197 ? -0.966 4.523 7.382 1.00 96.62 197 PRO A CA 1
ATOM 1553 C C . PRO A 1 197 ? -2.033 5.144 8.290 1.00 96.62 197 PRO A C 1
ATOM 1555 O O . PRO A 1 197 ? -2.178 4.764 9.456 1.00 96.62 197 PRO A O 1
ATOM 1558 N N . VAL A 1 198 ? -2.811 6.078 7.753 1.00 96.44 198 VAL A N 1
ATOM 1559 C CA . VAL A 1 198 ? -3.859 6.813 8.473 1.00 96.44 198 VAL A CA 1
ATOM 1560 C C . VAL A 1 198 ? -5.164 6.825 7.690 1.00 96.44 198 VAL A C 1
ATOM 1562 O O . VAL A 1 198 ? -5.187 6.730 6.464 1.00 96.44 198 VAL A O 1
ATOM 1565 N N . LEU A 1 199 ? -6.284 6.965 8.396 1.00 97.00 199 LEU A N 1
ATOM 1566 C CA . LEU A 1 199 ? -7.570 7.198 7.753 1.00 97.00 199 LEU A CA 1
ATOM 1567 C C . LEU A 1 199 ? -7.650 8.620 7.206 1.00 97.00 199 LEU A C 1
ATOM 1569 O O . LEU A 1 199 ? -7.407 9.587 7.931 1.00 97.00 199 LEU A O 1
ATOM 1573 N N . ARG A 1 200 ? -8.081 8.754 5.953 1.00 94.12 200 ARG A N 1
ATOM 1574 C CA . ARG A 1 200 ? -8.186 10.033 5.265 1.00 94.12 200 ARG A CA 1
ATOM 1575 C C . ARG A 1 200 ? -9.469 10.190 4.475 1.00 94.12 200 ARG A C 1
ATOM 1577 O O . ARG A 1 200 ? -10.005 9.253 3.884 1.00 94.12 200 ARG A O 1
ATOM 1584 N N . ARG A 1 201 ? -9.983 11.418 4.476 1.00 92.31 201 ARG A N 1
ATOM 1585 C CA . ARG A 1 201 ? -11.095 11.796 3.612 1.00 92.31 201 ARG A CA 1
ATOM 1586 C C . ARG A 1 201 ? -10.583 11.988 2.193 1.00 92.31 201 ARG A C 1
ATOM 1588 O O . ARG A 1 201 ? -9.610 12.701 1.978 1.00 92.31 201 ARG A O 1
ATOM 1595 N N . GLU A 1 202 ? -11.290 11.407 1.236 1.00 90.06 202 GLU A N 1
ATOM 1596 C CA . GLU A 1 202 ? -11.040 11.669 -0.174 1.00 90.06 202 GLU A CA 1
ATOM 1597 C C . GLU A 1 202 ? -11.382 13.130 -0.495 1.00 90.06 202 GLU A C 1
ATOM 1599 O O . GLU A 1 202 ? -12.451 13.638 -0.139 1.00 90.06 202 GLU A O 1
ATOM 1604 N N . ARG A 1 203 ? -10.440 13.826 -1.128 1.00 88.12 203 ARG A N 1
ATOM 1605 C CA . ARG A 1 203 ? -10.575 15.228 -1.522 1.00 88.12 203 ARG A CA 1
ATOM 1606 C C . ARG A 1 203 ? -10.273 15.374 -3.008 1.00 88.12 203 ARG A C 1
ATOM 1608 O O . ARG A 1 203 ? -9.588 14.522 -3.568 1.00 88.12 203 ARG A O 1
ATOM 1615 N N . PRO A 1 204 ? -10.733 16.460 -3.652 1.00 85.31 204 PRO A N 1
ATOM 1616 C CA . PRO A 1 204 ? -10.300 16.775 -5.005 1.00 85.31 204 PRO A CA 1
ATOM 1617 C C . PRO A 1 204 ? -8.772 16.845 -5.073 1.00 85.31 204 PRO A C 1
ATOM 1619 O O . PRO A 1 204 ? -8.147 17.599 -4.322 1.00 85.31 204 PRO A O 1
ATOM 1622 N N . ALA A 1 205 ? -8.170 16.062 -5.965 1.00 78.31 205 ALA A N 1
ATOM 1623 C CA . ALA A 1 205 ? -6.731 16.106 -6.169 1.00 78.31 205 ALA A CA 1
ATOM 1624 C C . ALA A 1 205 ? -6.327 17.495 -6.689 1.00 78.31 205 ALA A C 1
ATOM 1626 O O . ALA A 1 205 ? -6.886 18.003 -7.665 1.00 78.31 205 ALA A O 1
ATOM 1627 N N . SER A 1 206 ? -5.373 18.124 -6.008 1.00 71.00 206 SER A N 1
ATOM 1628 C CA . SER A 1 206 ? -4.730 19.349 -6.472 1.00 71.00 206 SER A CA 1
ATOM 1629 C C . SER A 1 206 ? -3.700 19.010 -7.549 1.00 71.00 206 SER A C 1
ATOM 1631 O O . SER A 1 206 ? -2.957 18.047 -7.410 1.00 71.00 206 SER A O 1
ATOM 1633 N N . SER A 1 207 ? -3.597 19.834 -8.595 1.00 65.62 207 SER A N 1
ATOM 1634 C CA . SER A 1 207 ? -2.517 19.728 -9.591 1.00 65.62 207 SER A CA 1
ATOM 1635 C C . SER A 1 207 ? -1.177 20.291 -9.094 1.00 65.62 207 SER A C 1
ATOM 1637 O O . SER A 1 207 ? -0.221 20.362 -9.856 1.00 65.62 207 SER A O 1
ATOM 1639 N N . ARG A 1 208 ? -1.140 20.805 -7.861 1.00 67.62 208 ARG A N 1
ATOM 1640 C CA . ARG A 1 208 ? 0.051 21.324 -7.175 1.00 67.62 208 ARG A CA 1
ATOM 1641 C C . ARG A 1 208 ? 0.308 20.505 -5.911 1.00 67.62 208 ARG A C 1
ATOM 1643 O O . ARG A 1 208 ? -0.695 20.116 -5.298 1.00 67.62 208 ARG A O 1
ATOM 1650 N N . PRO A 1 209 ? 1.574 20.364 -5.470 1.00 70.44 209 PRO A N 1
ATOM 1651 C CA . PRO A 1 209 ? 1.929 19.714 -4.213 1.00 70.44 209 PRO A CA 1
ATOM 1652 C C . PRO A 1 209 ? 1.050 20.209 -3.065 1.00 70.44 209 PRO A C 1
ATOM 1654 O O . PRO A 1 209 ? 1.033 21.395 -2.718 1.00 70.44 209 PRO A O 1
ATOM 1657 N N . ASN A 1 210 ? 0.228 19.301 -2.546 1.00 78.38 210 ASN A N 1
ATOM 1658 C CA . ASN A 1 210 ? -0.731 19.602 -1.501 1.00 78.38 210 ASN A CA 1
ATOM 1659 C C . ASN A 1 210 ? -0.878 18.378 -0.585 1.00 78.38 210 ASN A C 1
ATOM 1661 O O . ASN A 1 210 ? -1.701 17.501 -0.856 1.00 78.38 210 ASN A O 1
ATOM 1665 N N . PRO A 1 211 ? -0.144 18.325 0.535 1.00 82.62 211 PRO A N 1
ATOM 1666 C CA . PRO A 1 211 ? -0.189 17.190 1.449 1.00 82.62 211 PRO A CA 1
ATOM 1667 C C . PRO A 1 211 ? -1.542 17.049 2.163 1.00 82.62 211 PRO A C 1
ATOM 1669 O O . PRO A 1 211 ? -1.803 16.020 2.782 1.00 82.62 211 PRO A O 1
ATOM 1672 N N . TRP A 1 212 ? -2.423 18.053 2.085 1.00 85.75 212 TRP A N 1
ATOM 1673 C CA . TRP A 1 212 ? -3.800 17.972 2.569 1.00 85.75 212 TRP A CA 1
ATOM 1674 C C . TRP A 1 212 ? -4.767 17.359 1.545 1.00 85.75 212 TRP A C 1
ATOM 1676 O O . TRP A 1 212 ? -5.724 16.689 1.937 1.00 85.75 212 TRP A O 1
ATOM 1686 N N . SER A 1 213 ? -4.540 17.603 0.249 1.00 87.06 213 SER A N 1
ATOM 1687 C CA . SER A 1 213 ? -5.466 17.304 -0.852 1.00 87.06 213 SER A CA 1
ATOM 1688 C C . SER A 1 213 ? -4.721 16.798 -2.094 1.00 87.06 213 SER A C 1
ATOM 1690 O O . SER A 1 213 ? -4.549 17.529 -3.074 1.00 87.06 213 SER A O 1
ATOM 1692 N N . HIS A 1 214 ? -4.288 15.540 -2.048 1.00 86.50 214 HIS A N 1
ATOM 1693 C CA . HIS A 1 214 ? -3.543 14.867 -3.114 1.00 86.50 214 HIS A CA 1
ATOM 1694 C C . HIS A 1 214 ? -4.224 13.566 -3.562 1.00 86.50 214 HIS A C 1
ATOM 1696 O O . HIS A 1 214 ? -5.241 13.152 -3.000 1.00 86.50 214 HIS A O 1
ATOM 1702 N N . ALA A 1 215 ? -3.674 12.940 -4.604 1.00 88.44 215 ALA A N 1
ATOM 1703 C CA . ALA A 1 215 ? -4.149 11.655 -5.097 1.00 88.44 215 ALA A CA 1
ATOM 1704 C C . ALA A 1 215 ? -3.764 10.526 -4.128 1.00 88.44 215 ALA A C 1
ATOM 1706 O O . ALA A 1 215 ? -2.587 10.343 -3.830 1.00 88.44 215 ALA A O 1
ATOM 1707 N N . LEU A 1 216 ? -4.761 9.776 -3.652 1.00 92.19 216 LEU A N 1
ATOM 1708 C CA . LEU A 1 216 ? -4.566 8.679 -2.700 1.00 92.19 216 LEU A CA 1
ATOM 1709 C C . LEU A 1 216 ? -3.649 7.582 -3.273 1.00 92.19 216 LEU A C 1
ATOM 1711 O O . LEU A 1 216 ? -3.699 7.324 -4.478 1.00 92.19 216 LEU A O 1
ATOM 1715 N N . PRO A 1 217 ? -2.863 6.898 -2.426 1.00 93.75 217 PRO A N 1
ATOM 1716 C CA . PRO A 1 217 ? -1.999 5.814 -2.870 1.00 93.75 217 PRO A CA 1
ATOM 1717 C C . PRO A 1 217 ? -2.796 4.604 -3.368 1.00 93.75 217 PRO A C 1
ATOM 1719 O O . PRO A 1 217 ? -3.870 4.271 -2.855 1.00 93.75 217 PRO A O 1
ATOM 1722 N N . GLU A 1 218 ? -2.228 3.902 -4.346 1.00 94.69 218 GLU A N 1
ATOM 1723 C CA . GLU A 1 218 ? -2.749 2.623 -4.819 1.00 94.69 218 GLU A CA 1
ATOM 1724 C C . GLU 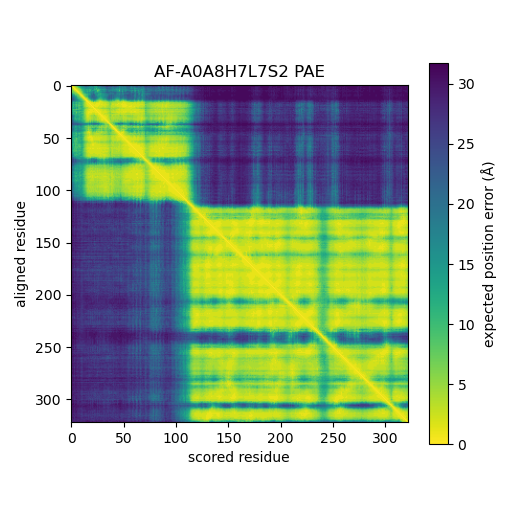A 1 218 ? -2.156 1.477 -3.992 1.00 94.69 218 GLU A C 1
ATOM 1726 O O . GLU A 1 218 ? -0.947 1.414 -3.753 1.00 94.69 218 GLU A O 1
ATOM 1731 N N . PHE A 1 219 ? -3.000 0.524 -3.599 1.00 95.94 219 PHE A N 1
ATOM 1732 C CA . PHE A 1 219 ? -2.591 -0.674 -2.874 1.00 95.94 219 PHE A CA 1
ATOM 1733 C C . PHE A 1 219 ? -2.701 -1.910 -3.765 1.00 95.94 219 PHE A C 1
ATOM 1735 O O . PHE A 1 219 ? -3.672 -2.088 -4.502 1.00 95.94 219 PHE A O 1
ATOM 1742 N N . SER A 1 220 ? -1.722 -2.806 -3.654 1.00 94.50 220 SER A N 1
ATOM 1743 C CA . SER A 1 220 ? -1.752 -4.129 -4.290 1.00 94.50 220 SER A CA 1
ATOM 1744 C C . SER A 1 220 ? -1.208 -5.204 -3.353 1.00 94.50 220 SER A C 1
ATOM 1746 O O . SER A 1 220 ? -0.436 -4.912 -2.443 1.00 94.50 220 SER A O 1
ATOM 1748 N N . PHE A 1 221 ? -1.617 -6.452 -3.555 1.00 93.38 221 PHE A N 1
ATOM 1749 C CA . PHE A 1 221 ? -1.197 -7.608 -2.775 1.00 93.38 221 PHE A CA 1
ATOM 1750 C C . PHE A 1 221 ? -0.504 -8.639 -3.673 1.00 93.38 221 PHE A C 1
ATOM 1752 O O . PHE A 1 221 ? -1.127 -9.324 -4.474 1.00 93.38 221 PHE A O 1
ATOM 1759 N N . ILE A 1 222 ? 0.816 -8.769 -3.576 1.00 89.88 222 ILE A N 1
ATOM 1760 C CA . ILE A 1 222 ? 1.598 -9.639 -4.468 1.00 89.88 222 ILE A CA 1
ATOM 1761 C C . ILE A 1 222 ? 2.576 -10.442 -3.624 1.00 89.88 222 ILE A C 1
ATOM 1763 O O . ILE A 1 222 ? 3.321 -9.869 -2.836 1.00 89.88 222 ILE A O 1
ATOM 1767 N N . ASN A 1 223 ? 2.605 -11.767 -3.796 1.00 88.62 223 ASN A N 1
ATOM 1768 C CA . ASN A 1 223 ? 3.527 -12.665 -3.085 1.00 88.62 223 ASN A CA 1
ATOM 1769 C C . ASN A 1 223 ? 3.488 -12.491 -1.555 1.00 88.62 223 ASN A C 1
ATOM 1771 O O . ASN A 1 223 ? 4.526 -12.377 -0.908 1.00 88.62 223 ASN A O 1
ATOM 1775 N N . SER A 1 224 ? 2.285 -12.445 -0.972 1.00 91.19 224 SER A N 1
ATOM 1776 C CA . SER A 1 224 ? 2.075 -12.163 0.457 1.00 91.19 224 SER A CA 1
ATOM 1777 C C . SER A 1 224 ? 2.539 -10.774 0.922 1.00 91.19 224 SER A C 1
ATOM 1779 O O . SER A 1 224 ? 2.616 -10.556 2.121 1.00 91.19 224 SER A O 1
ATOM 1781 N N . GLN A 1 225 ? 2.816 -9.818 0.038 1.00 93.00 225 GLN A N 1
ATOM 1782 C CA . GLN A 1 225 ? 3.210 -8.457 0.419 1.00 93.00 225 GLN A CA 1
ATOM 1783 C C . GLN A 1 225 ? 2.144 -7.457 0.001 1.00 93.00 225 GLN A C 1
ATOM 1785 O O . GLN A 1 225 ? 1.643 -7.528 -1.120 1.00 93.00 225 GLN A O 1
ATOM 1790 N N . ILE A 1 226 ? 1.841 -6.498 0.874 1.00 95.81 226 ILE A N 1
ATOM 1791 C CA . ILE A 1 226 ? 1.035 -5.331 0.512 1.00 95.81 226 ILE A CA 1
ATOM 1792 C C . ILE A 1 226 ? 1.993 -4.250 0.023 1.00 95.81 226 ILE A C 1
ATOM 1794 O O . ILE A 1 226 ? 2.832 -3.779 0.790 1.00 95.81 226 ILE A O 1
ATOM 1798 N N . ARG A 1 227 ? 1.881 -3.890 -1.253 1.00 94.62 227 ARG A N 1
ATOM 1799 C CA . ARG A 1 227 ? 2.664 -2.833 -1.895 1.00 94.62 227 ARG A CA 1
ATOM 1800 C C . ARG A 1 227 ? 1.848 -1.556 -1.980 1.00 94.62 227 ARG A C 1
ATOM 1802 O O . ARG A 1 227 ? 0.632 -1.617 -2.176 1.00 94.62 227 ARG A O 1
ATOM 1809 N N . VAL A 1 228 ? 2.541 -0.433 -1.874 1.00 94.62 228 VAL A N 1
ATOM 1810 C CA . VAL A 1 228 ? 1.971 0.912 -1.906 1.00 94.62 228 VAL A CA 1
ATOM 1811 C C . VAL A 1 228 ? 2.625 1.670 -3.057 1.00 94.62 228 VAL A C 1
ATOM 1813 O O . VAL A 1 228 ? 3.847 1.797 -3.091 1.00 94.62 228 VAL A O 1
ATOM 1816 N N . LYS A 1 229 ? 1.824 2.144 -4.014 1.00 91.88 229 LYS A N 1
ATOM 1817 C CA . LYS A 1 229 ? 2.277 3.043 -5.083 1.00 91.88 229 LYS A CA 1
ATOM 1818 C C . LYS A 1 229 ? 1.750 4.437 -4.785 1.00 91.88 229 LYS A C 1
ATOM 1820 O O . LYS A 1 229 ? 0.539 4.658 -4.754 1.00 91.88 229 LYS A O 1
ATOM 1825 N N . PHE A 1 230 ? 2.665 5.369 -4.567 1.00 88.81 230 PHE A N 1
ATOM 1826 C CA . PHE A 1 230 ? 2.323 6.770 -4.394 1.00 88.81 230 PHE A CA 1
ATOM 1827 C C . PHE A 1 230 ? 2.001 7.410 -5.745 1.00 88.81 230 PHE A C 1
ATOM 1829 O O . PHE A 1 230 ? 2.653 7.129 -6.749 1.00 88.81 230 PHE A O 1
ATOM 1836 N N . LEU A 1 231 ? 0.972 8.256 -5.768 1.00 84.44 231 LEU A N 1
ATOM 1837 C CA . LEU A 1 231 ? 0.605 9.076 -6.930 1.00 84.44 231 LEU A CA 1
ATOM 1838 C C . LEU A 1 231 ? 0.988 10.552 -6.728 1.00 84.44 231 LEU A C 1
ATOM 1840 O O . LEU A 1 231 ? 0.735 11.398 -7.582 1.00 84.44 231 LEU A O 1
ATOM 1844 N N . SER A 1 232 ? 1.545 10.877 -5.566 1.00 81.06 232 SER A N 1
ATOM 1845 C CA . SER A 1 232 ? 1.997 12.198 -5.129 1.00 81.06 232 SER A CA 1
ATOM 1846 C C . SER A 1 232 ? 3.032 11.997 -4.021 1.00 81.06 232 SER A C 1
ATOM 1848 O O . SER A 1 232 ? 3.005 10.952 -3.371 1.00 81.06 232 SER A O 1
ATOM 1850 N N . ASP A 1 233 ? 3.912 12.974 -3.789 1.00 77.25 233 ASP A N 1
ATOM 1851 C CA . ASP A 1 233 ? 4.910 12.883 -2.715 1.00 77.25 233 ASP A CA 1
ATOM 1852 C C . ASP A 1 233 ? 4.221 12.689 -1.347 1.00 77.25 233 ASP A C 1
ATOM 1854 O O . ASP A 1 233 ? 3.428 13.552 -0.949 1.00 77.25 233 ASP A O 1
ATOM 1858 N N . PRO A 1 234 ? 4.496 11.586 -0.626 1.00 70.38 234 PRO A N 1
ATOM 1859 C CA . PRO A 1 234 ? 3.905 11.332 0.686 1.00 70.38 234 PRO A CA 1
ATOM 1860 C C . PRO A 1 234 ? 4.544 12.140 1.831 1.00 70.38 234 PRO A C 1
ATOM 1862 O O . PRO A 1 234 ? 4.037 12.098 2.954 1.00 70.38 234 PRO A O 1
ATOM 1865 N N . SER A 1 235 ? 5.658 12.843 1.594 1.00 70.19 235 SER A N 1
ATOM 1866 C CA . SER A 1 235 ? 6.416 13.519 2.650 1.00 70.19 235 SER A CA 1
ATOM 1867 C C . SER A 1 235 ? 5.826 14.864 3.079 1.00 70.19 235 SER A C 1
ATOM 1869 O O . SER A 1 235 ? 5.264 15.625 2.283 1.00 70.19 235 SER A O 1
ATOM 1871 N N . LEU A 1 236 ? 5.984 15.179 4.368 1.00 66.12 236 LEU A N 1
ATOM 1872 C CA . LEU A 1 236 ? 5.657 16.480 4.944 1.00 66.12 236 LEU A CA 1
ATOM 1873 C C . LEU A 1 236 ? 6.913 17.243 5.415 1.00 66.12 236 LEU A C 1
ATOM 1875 O O . LEU A 1 236 ? 7.689 16.715 6.210 1.00 66.12 236 LEU A O 1
ATOM 1879 N N . PRO A 1 237 ? 7.087 18.526 5.026 1.00 58.09 237 PRO A N 1
ATOM 1880 C CA . PRO A 1 237 ? 6.306 19.268 4.032 1.00 58.09 237 PRO A CA 1
ATOM 1881 C C . PRO A 1 237 ? 6.611 18.780 2.607 1.00 58.09 237 PRO A C 1
ATOM 1883 O O . PRO A 1 237 ? 7.761 18.488 2.298 1.00 58.09 237 PRO A O 1
ATOM 1886 N N . SER A 1 238 ? 5.595 18.755 1.735 1.00 56.81 238 SER A N 1
ATOM 1887 C CA . SER A 1 238 ? 5.747 18.302 0.345 1.00 56.81 238 SER A CA 1
ATOM 1888 C C . SER A 1 238 ? 6.865 19.077 -0.356 1.00 56.81 238 SER A C 1
ATOM 1890 O O . SER A 1 238 ? 6.767 20.307 -0.485 1.00 56.81 238 SER A O 1
ATOM 1892 N N . CYS A 1 239 ? 7.905 18.386 -0.820 1.00 51.16 239 CYS A N 1
ATOM 1893 C CA . CYS A 1 239 ? 8.892 19.003 -1.695 1.00 51.16 239 CYS A CA 1
ATOM 1894 C C . CYS A 1 239 ? 8.213 19.403 -3.013 1.00 51.16 239 CYS A C 1
ATOM 1896 O O . CYS A 1 239 ? 7.276 18.762 -3.481 1.00 51.16 239 CYS A O 1
ATOM 1898 N N . THR A 1 240 ? 8.627 20.526 -3.595 1.00 51.41 240 THR A N 1
ATOM 1899 C CA . THR A 1 240 ? 8.137 20.941 -4.913 1.00 51.41 240 THR A CA 1
ATOM 1900 C C . THR A 1 240 ? 8.559 19.909 -5.956 1.00 51.41 240 THR A C 1
ATOM 1902 O O . THR A 1 240 ? 9.755 19.636 -6.061 1.00 51.41 240 THR A O 1
ATOM 1905 N N . ASP A 1 241 ? 7.602 19.405 -6.746 1.00 51.75 241 ASP A N 1
ATOM 1906 C CA . ASP A 1 241 ? 7.807 18.377 -7.785 1.00 51.75 241 ASP A CA 1
ATOM 1907 C C . ASP A 1 241 ? 8.886 18.721 -8.834 1.00 51.75 241 ASP A C 1
ATOM 1909 O O . ASP A 1 241 ? 9.353 17.853 -9.569 1.00 51.75 241 ASP A O 1
ATOM 1913 N N . ASP A 1 242 ? 9.314 19.983 -8.894 1.00 47.94 242 ASP A N 1
ATOM 1914 C CA . ASP A 1 242 ? 10.172 20.533 -9.943 1.00 47.94 242 ASP A CA 1
ATOM 1915 C C . ASP A 1 242 ? 11.641 20.049 -9.909 1.00 47.94 242 ASP A C 1
ATOM 1917 O O . ASP A 1 242 ? 12.403 20.372 -10.820 1.00 47.94 242 ASP A O 1
ATOM 1921 N N . PHE A 1 243 ? 12.068 19.271 -8.903 1.00 42.81 243 PHE A N 1
ATOM 1922 C CA . PHE A 1 243 ? 13.469 18.838 -8.756 1.00 42.81 243 PHE A CA 1
ATOM 1923 C C . PHE A 1 243 ? 13.631 17.442 -8.150 1.00 42.81 243 PHE A C 1
ATOM 1925 O O . PHE A 1 243 ? 14.361 17.272 -7.174 1.00 42.81 243 PHE A O 1
ATOM 1932 N N . TYR A 1 244 ? 12.985 16.425 -8.709 1.00 49.75 244 TYR A N 1
ATOM 1933 C CA . TYR A 1 244 ? 13.239 15.053 -8.274 1.00 49.75 244 TYR A CA 1
ATOM 1934 C C . TYR A 1 244 ? 14.415 14.429 -9.050 1.00 49.75 244 TYR A C 1
ATOM 1936 O O . TYR A 1 244 ? 14.245 14.103 -10.224 1.00 49.75 244 TYR A O 1
ATOM 1944 N N . PRO A 1 245 ? 15.611 14.274 -8.441 1.00 52.34 245 PRO A N 1
ATOM 1945 C CA . PRO A 1 245 ? 16.678 13.442 -9.000 1.00 52.34 245 PRO A CA 1
ATOM 1946 C C . PRO A 1 245 ? 16.252 11.964 -9.042 1.00 52.34 245 PRO A C 1
ATOM 1948 O O . PRO A 1 245 ? 15.259 11.587 -8.420 1.00 52.34 245 PRO A O 1
ATOM 1951 N N . ASP A 1 246 ? 17.027 11.124 -9.734 1.00 51.34 246 ASP A N 1
ATOM 1952 C CA . ASP A 1 246 ? 16.746 9.694 -9.974 1.00 51.34 246 ASP A CA 1
ATOM 1953 C C . ASP A 1 246 ? 16.469 8.851 -8.697 1.00 51.34 246 ASP A C 1
ATOM 1955 O O . ASP A 1 246 ? 15.871 7.779 -8.786 1.00 51.34 246 ASP A O 1
ATOM 1959 N N . ASP A 1 247 ? 16.799 9.366 -7.504 1.00 62.22 247 ASP A N 1
ATOM 1960 C CA . ASP A 1 247 ? 16.516 8.782 -6.175 1.00 62.22 247 ASP A CA 1
ATOM 1961 C C . ASP A 1 247 ? 15.171 9.231 -5.543 1.00 62.22 247 ASP A C 1
ATOM 1963 O O . ASP A 1 247 ? 14.960 9.118 -4.329 1.00 62.22 247 ASP A O 1
ATOM 1967 N N . SER A 1 248 ? 14.255 9.787 -6.336 1.00 69.25 248 SER A N 1
ATOM 1968 C CA . SER A 1 248 ? 12.938 10.245 -5.875 1.00 69.25 248 SER A CA 1
ATOM 1969 C C . SER A 1 248 ? 12.030 9.114 -5.384 1.00 69.25 248 SER A C 1
ATOM 1971 O O . SER A 1 248 ? 12.136 7.969 -5.810 1.00 69.25 248 SER A O 1
ATOM 1973 N N . TRP A 1 249 ? 11.058 9.441 -4.524 1.00 76.00 249 TRP A N 1
ATOM 1974 C CA . TRP A 1 249 ? 9.990 8.518 -4.119 1.00 76.00 249 TRP A CA 1
ATOM 1975 C C . TRP A 1 249 ? 9.298 7.865 -5.327 1.00 76.00 249 TRP A C 1
ATOM 1977 O O . TRP A 1 249 ? 8.868 6.720 -5.241 1.00 76.00 249 TRP A O 1
ATOM 1987 N N . ALA A 1 250 ? 9.231 8.561 -6.465 1.00 76.19 250 ALA A N 1
ATOM 1988 C CA . ALA A 1 250 ? 8.569 8.075 -7.670 1.00 76.19 250 ALA A CA 1
ATOM 1989 C C . ALA A 1 250 ? 9.269 6.865 -8.317 1.00 76.19 250 ALA A C 1
ATOM 1991 O O . ALA A 1 250 ? 8.619 6.109 -9.037 1.00 76.19 250 ALA A O 1
ATOM 1992 N N . THR A 1 251 ? 10.569 6.661 -8.068 1.00 73.19 251 THR A N 1
ATOM 1993 C CA . THR A 1 251 ? 11.343 5.525 -8.604 1.00 73.19 251 THR A CA 1
ATOM 1994 C C . THR A 1 251 ? 11.439 4.355 -7.622 1.00 73.19 251 THR A C 1
ATOM 1996 O O . THR A 1 251 ? 12.022 3.320 -7.948 1.00 73.19 251 THR A O 1
ATOM 1999 N N . LYS A 1 252 ? 10.849 4.491 -6.428 1.00 84.12 252 LYS A N 1
ATOM 2000 C CA . LYS A 1 252 ? 10.974 3.539 -5.322 1.00 84.12 252 LYS A CA 1
ATOM 2001 C C . LYS A 1 252 ? 9.733 2.667 -5.162 1.00 84.12 252 LYS A C 1
ATOM 2003 O O . LYS A 1 252 ? 8.599 3.106 -5.338 1.00 84.12 252 LYS A O 1
ATOM 2008 N N . ASP A 1 253 ? 9.963 1.424 -4.753 1.00 87.88 253 ASP A N 1
ATOM 2009 C CA . ASP A 1 253 ? 8.911 0.500 -4.335 1.00 87.88 253 ASP A CA 1
ATOM 2010 C C . ASP A 1 253 ? 8.651 0.671 -2.834 1.00 87.88 253 ASP A C 1
ATOM 2012 O O . ASP A 1 253 ? 9.590 0.654 -2.040 1.00 87.88 253 ASP A O 1
ATOM 2016 N N . PHE A 1 254 ? 7.386 0.733 -2.419 1.00 92.50 254 PHE A N 1
ATOM 2017 C CA . PHE A 1 254 ? 7.020 0.795 -1.003 1.00 92.50 254 PHE A CA 1
ATOM 2018 C C . PHE A 1 254 ? 6.129 -0.371 -0.593 1.00 92.50 254 PHE A C 1
ATOM 2020 O O . PHE A 1 254 ? 5.334 -0.897 -1.380 1.00 92.50 254 PHE A O 1
ATOM 2027 N N . ILE A 1 255 ? 6.263 -0.789 0.662 1.00 94.75 255 ILE A N 1
ATOM 2028 C CA . ILE A 1 255 ? 5.556 -1.938 1.229 1.00 94.75 255 ILE A CA 1
ATOM 2029 C C . ILE A 1 255 ? 5.040 -1.639 2.631 1.00 94.75 255 ILE A C 1
ATOM 2031 O O . ILE A 1 255 ? 5.641 -0.876 3.381 1.00 94.75 255 ILE A O 1
ATOM 2035 N N . LEU A 1 256 ? 3.951 -2.302 3.010 1.00 96.25 256 LEU A N 1
ATOM 2036 C CA . LEU A 1 256 ? 3.438 -2.267 4.374 1.00 96.25 256 LEU A CA 1
ATOM 2037 C C . LEU A 1 256 ? 4.211 -3.262 5.252 1.00 96.25 256 LEU A C 1
ATOM 2039 O O . LEU A 1 256 ? 4.263 -4.460 4.953 1.00 96.25 256 LEU A O 1
ATOM 2043 N N . ALA A 1 257 ? 4.772 -2.779 6.356 1.00 95.25 257 ALA A N 1
ATOM 2044 C CA . ALA A 1 257 ? 5.587 -3.553 7.280 1.00 95.25 257 ALA A CA 1
ATOM 2045 C C . ALA A 1 257 ? 5.017 -3.518 8.702 1.00 95.25 257 ALA A C 1
ATOM 2047 O O . ALA A 1 257 ? 4.554 -2.490 9.196 1.00 95.25 257 ALA A O 1
ATOM 2048 N N . THR A 1 258 ? 5.088 -4.656 9.384 1.00 94.62 258 THR A N 1
ATOM 2049 C CA . THR A 1 258 ? 4.744 -4.796 10.802 1.00 94.62 258 THR A CA 1
ATOM 2050 C C . THR A 1 258 ? 5.983 -4.643 11.675 1.00 94.62 258 THR A C 1
ATOM 2052 O O . THR A 1 258 ? 7.092 -4.990 11.266 1.00 94.62 258 THR A O 1
ATOM 2055 N N . ARG A 1 259 ? 5.785 -4.124 12.891 1.00 93.12 259 ARG A N 1
ATOM 2056 C CA . ARG A 1 259 ? 6.802 -3.953 13.947 1.00 93.12 259 ARG A CA 1
ATOM 2057 C C . ARG A 1 259 ? 8.119 -3.322 13.474 1.00 93.12 259 ARG A C 1
ATOM 2059 O O . ARG A 1 259 ? 9.194 -3.873 13.726 1.00 93.12 259 ARG A O 1
ATOM 2066 N N . PRO A 1 260 ? 8.062 -2.174 12.783 1.00 90.44 260 PRO A N 1
ATOM 2067 C CA . PRO A 1 260 ? 9.259 -1.447 12.414 1.00 90.44 260 PRO A CA 1
ATOM 2068 C C . PRO A 1 260 ? 10.009 -0.913 13.629 1.00 90.44 260 PRO A C 1
ATOM 2070 O O . PRO A 1 260 ? 9.413 -0.483 14.620 1.00 90.44 260 PRO A O 1
ATOM 2073 N N . GLU A 1 261 ? 11.34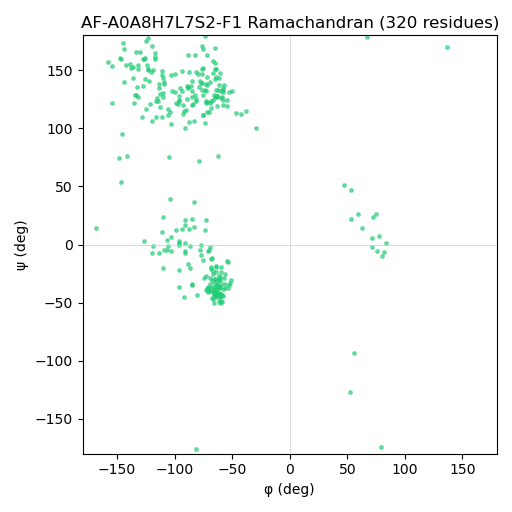1 -0.957 13.541 1.00 88.31 261 GLU A N 1
ATOM 2074 C CA . GLU A 1 261 ? 12.231 -0.467 14.600 1.00 88.31 261 GLU A CA 1
ATOM 2075 C C . GLU A 1 261 ? 12.193 1.055 14.692 1.00 88.31 261 GLU A C 1
ATOM 2077 O O . GLU A 1 261 ? 12.222 1.615 15.791 1.00 88.31 261 GLU A O 1
ATOM 2082 N N . LYS A 1 262 ? 12.076 1.708 13.530 1.00 89.25 262 LYS A N 1
ATOM 2083 C CA . LYS A 1 262 ? 11.875 3.147 13.403 1.00 89.25 262 LYS A CA 1
ATOM 2084 C C . LYS A 1 262 ? 10.579 3.545 14.113 1.00 89.25 262 LYS A C 1
ATOM 2086 O O . LYS A 1 262 ? 9.546 2.893 13.945 1.00 89.25 262 LYS A O 1
ATOM 2091 N N . ASP A 1 263 ? 10.658 4.588 14.934 1.00 88.44 263 ASP A N 1
ATOM 2092 C CA . ASP A 1 263 ? 9.484 5.234 15.519 1.00 88.44 263 ASP A CA 1
ATOM 2093 C C . ASP A 1 263 ? 8.854 6.226 14.537 1.00 88.44 263 ASP A C 1
ATOM 2095 O O . ASP A 1 263 ? 9.493 6.631 13.569 1.00 88.44 263 ASP A O 1
ATOM 2099 N N . PHE A 1 264 ? 7.609 6.618 14.782 1.00 90.69 264 PHE A N 1
ATOM 2100 C CA . PHE A 1 264 ? 6.854 7.452 13.851 1.00 90.69 264 PHE A CA 1
ATOM 2101 C C . PHE A 1 264 ? 6.311 8.715 14.509 1.00 90.69 264 PHE A C 1
ATOM 2103 O O . PHE A 1 264 ? 6.159 8.798 15.732 1.00 90.69 264 PHE A O 1
ATOM 2110 N N . HIS A 1 265 ? 5.984 9.691 13.669 1.00 89.88 265 HIS A N 1
ATOM 2111 C CA . HIS A 1 265 ? 5.369 10.939 14.080 1.00 89.88 265 HIS A CA 1
ATOM 2112 C C . HIS A 1 265 ? 3.915 10.998 13.600 1.00 89.88 265 HIS A C 1
ATOM 2114 O O . HIS A 1 265 ? 3.623 10.734 12.440 1.00 89.88 265 HIS A O 1
ATOM 2120 N N . MET A 1 266 ? 2.990 11.336 14.503 1.00 90.88 266 MET A N 1
ATOM 2121 C CA . MET A 1 266 ? 1.600 11.618 14.139 1.00 90.88 266 MET A CA 1
ATOM 2122 C C . MET A 1 266 ? 1.443 13.116 13.905 1.00 90.88 266 MET A C 1
ATOM 2124 O O . MET A 1 266 ? 1.498 13.893 14.859 1.00 90.88 266 MET A O 1
ATOM 2128 N N . HIS A 1 267 ? 1.201 13.512 12.657 1.00 90.00 267 HIS A N 1
ATOM 2129 C CA . HIS A 1 267 ? 1.010 14.917 12.307 1.00 90.00 267 HIS A CA 1
ATOM 2130 C C . HIS A 1 267 ? -0.344 15.449 12.791 1.00 90.00 267 HIS A C 1
ATOM 2132 O O . HIS A 1 267 ? -1.387 14.918 12.382 1.00 90.00 267 HIS A O 1
ATOM 2138 N N . PRO A 1 268 ? -0.380 16.507 13.622 1.00 91.06 268 PRO A N 1
ATOM 2139 C CA . PRO A 1 268 ? -1.618 17.200 13.937 1.00 91.06 268 PRO A CA 1
ATOM 2140 C C . PRO A 1 268 ? -2.202 17.919 12.717 1.00 91.06 268 PRO A C 1
ATOM 2142 O O . PRO A 1 268 ? -1.494 18.302 11.790 1.00 91.06 268 PRO A O 1
ATOM 2145 N N . ILE A 1 269 ? -3.511 18.197 12.748 1.00 90.31 269 ILE A N 1
ATOM 2146 C CA . ILE A 1 269 ? -4.183 18.948 11.671 1.00 90.31 269 ILE A CA 1
ATOM 2147 C C . ILE A 1 269 ? -3.551 20.330 11.414 1.00 90.31 269 ILE A C 1
ATOM 2149 O O . ILE A 1 269 ? -3.642 20.853 10.304 1.00 90.31 269 ILE A O 1
ATOM 2153 N N . SER A 1 270 ? -2.896 20.919 12.422 1.00 89.25 270 SER A N 1
ATOM 2154 C CA . SER A 1 270 ? -2.166 22.183 12.292 1.00 89.25 270 SER A CA 1
ATOM 2155 C C . SER A 1 270 ? -1.028 22.112 11.282 1.00 89.25 270 SER A C 1
ATOM 2157 O O . SER A 1 270 ? -0.770 23.109 10.618 1.00 89.25 270 SER A O 1
ATOM 2159 N N . ASP A 1 271 ? -0.403 20.950 11.103 1.00 89.12 271 ASP A N 1
ATOM 2160 C CA . ASP A 1 271 ? 0.693 20.791 10.144 1.00 89.12 271 ASP A CA 1
ATOM 2161 C C . ASP A 1 271 ? 0.194 20.955 8.710 1.00 89.12 271 ASP A C 1
ATOM 2163 O O . ASP A 1 271 ? 0.935 21.396 7.842 1.00 89.12 271 ASP A O 1
ATOM 2167 N N . PHE A 1 272 ? -1.095 20.698 8.471 1.00 87.94 272 PHE A N 1
ATOM 2168 C CA . PHE A 1 272 ? -1.739 20.884 7.177 1.00 87.94 272 PHE A CA 1
ATOM 2169 C C . PHE A 1 272 ? -2.355 22.275 7.000 1.00 87.94 272 PHE A C 1
ATOM 2171 O O . PHE A 1 272 ? -2.832 22.586 5.908 1.00 87.94 272 PHE A O 1
ATOM 2178 N N . SER A 1 273 ? -2.368 23.127 8.034 1.00 87.62 273 SER A N 1
ATOM 2179 C CA . SER A 1 273 ? -3.134 24.380 8.024 1.00 87.62 273 SER A CA 1
ATOM 2180 C C . SER A 1 273 ? -2.873 25.301 6.825 1.00 87.62 273 SER A C 1
ATOM 2182 O O . SER A 1 273 ? -3.845 25.901 6.365 1.00 87.62 273 SER A O 1
ATOM 2184 N N . PRO A 1 274 ? -1.645 25.406 6.260 1.00 87.31 274 PRO A N 1
ATOM 2185 C CA . PRO A 1 274 ? -1.410 26.226 5.067 1.00 87.31 274 PRO A CA 1
ATOM 2186 C C . PRO A 1 274 ? -2.235 25.804 3.841 1.00 87.31 274 PRO A C 1
ATOM 2188 O O . PRO A 1 274 ? -2.486 26.623 2.959 1.00 87.31 274 PRO A O 1
ATOM 2191 N N . TRP A 1 275 ? -2.671 24.543 3.789 1.00 86.62 275 TRP A N 1
ATOM 2192 C CA . TRP A 1 275 ? -3.405 23.961 2.665 1.00 86.62 275 TRP A CA 1
ATOM 2193 C C . TRP A 1 275 ? -4.897 23.748 2.943 1.00 86.62 275 TRP A C 1
ATOM 2195 O O . TRP A 1 275 ? -5.640 23.356 2.038 1.00 86.62 275 TRP A O 1
ATOM 2205 N N . ILE A 1 276 ? -5.359 24.003 4.171 1.00 88.25 276 ILE A N 1
ATOM 2206 C CA . ILE A 1 276 ? -6.772 23.872 4.535 1.00 88.25 276 ILE A CA 1
ATOM 2207 C C . ILE A 1 276 ? -7.503 25.162 4.141 1.00 88.25 276 ILE A C 1
ATOM 2209 O O . ILE A 1 276 ? -7.179 26.230 4.664 1.00 88.25 276 ILE A O 1
ATOM 2213 N N . PRO A 1 277 ? -8.529 25.106 3.268 1.00 87.50 277 PRO A N 1
ATOM 2214 C CA . PRO A 1 277 ? -9.317 26.288 2.945 1.00 87.50 277 PRO A CA 1
ATOM 2215 C C . PRO A 1 277 ? -9.946 26.894 4.203 1.00 87.50 277 PRO A C 1
ATOM 2217 O O . PRO A 1 277 ? -10.564 26.178 4.991 1.00 87.50 277 PRO A O 1
ATOM 2220 N N . ALA A 1 278 ? -9.871 28.218 4.356 1.00 87.94 278 ALA A N 1
ATOM 2221 C CA . ALA A 1 278 ? -10.400 28.928 5.527 1.00 87.94 278 ALA A CA 1
ATOM 2222 C C . ALA A 1 278 ? -11.867 28.576 5.842 1.00 87.94 278 ALA A C 1
ATOM 2224 O O . ALA A 1 278 ? -12.249 28.489 7.004 1.00 87.94 278 ALA A O 1
ATOM 2225 N N . ALA A 1 279 ? -12.669 28.302 4.807 1.00 87.81 279 ALA A N 1
ATOM 2226 C CA . ALA A 1 279 ? -14.074 27.916 4.932 1.00 87.81 279 ALA A CA 1
ATOM 2227 C C . ALA A 1 279 ? -14.310 26.577 5.660 1.00 87.81 279 ALA A C 1
ATOM 2229 O O . ALA A 1 279 ? -15.430 26.326 6.096 1.00 87.81 279 ALA A O 1
ATOM 2230 N N . VAL A 1 280 ? -13.295 25.711 5.776 1.00 84.88 280 VAL A N 1
ATOM 2231 C CA . VAL A 1 280 ? -13.416 24.383 6.407 1.00 84.88 280 VAL A CA 1
ATOM 2232 C C . VAL A 1 280 ? -12.515 24.206 7.634 1.00 84.88 280 VAL A C 1
ATOM 2234 O O . VAL A 1 280 ? -12.571 23.159 8.285 1.00 84.88 280 VAL A O 1
ATOM 2237 N N . VAL A 1 281 ? -11.713 25.212 7.994 1.00 83.81 281 VAL A N 1
ATOM 2238 C CA . VAL A 1 281 ? -10.864 25.176 9.196 1.00 83.81 281 VAL A CA 1
ATOM 2239 C C . VAL A 1 281 ? -11.725 24.942 10.443 1.00 83.81 281 VAL A C 1
ATOM 2241 O O . VAL A 1 281 ? -12.774 25.557 10.616 1.00 83.81 281 VAL A O 1
ATOM 2244 N N . GLY A 1 282 ? -11.303 24.013 11.306 1.00 81.12 282 GLY A N 1
ATOM 2245 C CA . GLY A 1 282 ? -12.003 23.670 12.552 1.00 81.12 282 GLY A CA 1
ATOM 2246 C C . GLY A 1 282 ? -13.273 22.821 12.390 1.00 81.12 282 GLY A C 1
ATOM 2247 O O . GLY A 1 282 ? -13.825 22.370 13.387 1.00 81.12 282 GLY A O 1
ATOM 2248 N N . SER A 1 283 ? -13.724 22.555 11.159 1.00 83.12 283 SER A N 1
ATOM 2249 C CA . SER A 1 283 ? -14.937 21.759 10.893 1.00 83.12 283 SER A CA 1
ATOM 2250 C C . SER A 1 283 ? -14.683 20.256 10.725 1.00 83.12 283 SER A C 1
ATOM 2252 O O . SER A 1 283 ? -15.627 19.473 10.609 1.00 83.12 283 SER A O 1
ATOM 2254 N N . ILE A 1 284 ? -13.414 19.841 10.687 1.00 83.81 284 ILE A N 1
ATOM 2255 C CA . ILE A 1 284 ? -13.010 18.468 10.375 1.00 83.81 284 ILE A CA 1
ATOM 2256 C C . ILE A 1 284 ? -12.433 17.831 11.641 1.00 83.81 284 ILE A C 1
ATOM 2258 O O . ILE A 1 284 ? -11.344 18.220 12.065 1.00 83.81 284 ILE A O 1
ATOM 2262 N N . PRO A 1 285 ? -13.142 16.862 12.253 1.00 89.00 285 PRO A N 1
ATOM 2263 C CA . PRO A 1 285 ? -12.590 16.068 13.340 1.00 89.00 285 PRO A CA 1
ATOM 2264 C C . PRO A 1 285 ? -11.345 15.326 12.860 1.00 89.00 285 PRO A C 1
ATOM 2266 O O . PRO A 1 285 ? -11.403 14.603 11.861 1.00 89.00 285 PRO A O 1
ATOM 2269 N N . TYR A 1 286 ? -10.247 15.501 13.585 1.00 91.75 286 TYR A N 1
ATOM 2270 C CA . TYR A 1 286 ? -8.953 14.922 13.261 1.00 91.75 286 TYR A CA 1
ATOM 2271 C C . TYR A 1 286 ? -8.350 14.304 14.521 1.00 91.75 286 TYR A C 1
ATOM 2273 O O . TYR A 1 286 ? -8.316 14.942 15.573 1.00 91.75 286 TYR A O 1
ATOM 2281 N N . GLU A 1 287 ? -7.924 13.052 14.421 1.00 93.06 287 GLU A N 1
ATOM 2282 C CA . GLU A 1 287 ? -7.280 12.299 15.491 1.00 93.06 287 GLU A CA 1
ATOM 2283 C C . GLU A 1 287 ? -5.765 12.399 15.337 1.00 93.06 287 GLU A C 1
ATOM 2285 O O . GLU A 1 287 ? -5.233 12.253 14.241 1.00 93.06 287 GLU A O 1
ATOM 2290 N N . THR A 1 288 ? -5.076 12.661 16.442 1.00 87.75 288 THR A N 1
ATOM 2291 C CA . THR A 1 288 ? -3.613 12.814 16.465 1.00 87.75 288 THR A CA 1
ATOM 2292 C C . THR A 1 288 ? -2.950 11.789 17.368 1.00 87.75 288 THR A C 1
ATOM 2294 O O . THR A 1 288 ? -1.726 11.720 17.426 1.00 87.75 288 THR A O 1
ATOM 2297 N N . GLY A 1 289 ? -3.734 11.016 18.121 1.00 87.56 289 GLY A N 1
ATOM 2298 C CA . GLY A 1 289 ? -3.192 9.925 18.904 1.00 87.56 289 GLY A CA 1
ATOM 2299 C C . GLY A 1 289 ? -2.825 8.725 18.030 1.00 87.56 289 GLY A C 1
ATOM 2300 O O . GLY A 1 289 ? -3.418 8.472 16.980 1.00 87.56 289 GLY A O 1
ATOM 2301 N N . GLY A 1 290 ? -1.837 7.973 18.500 1.00 89.25 290 GLY A N 1
ATOM 2302 C CA . GLY A 1 290 ? -1.350 6.766 17.852 1.00 89.25 290 GLY A CA 1
ATOM 2303 C C . GLY A 1 290 ? -0.870 5.744 18.875 1.00 89.25 290 GLY A C 1
ATOM 2304 O O . GLY A 1 290 ? -0.588 6.058 20.035 1.00 89.25 290 GLY A O 1
ATOM 2305 N N . ASN A 1 291 ? -0.785 4.489 18.448 1.00 92.38 291 ASN A N 1
ATOM 2306 C CA . ASN A 1 291 ? -0.185 3.424 19.231 1.00 92.38 291 ASN A CA 1
ATOM 2307 C C . ASN A 1 291 ? 1.310 3.317 18.913 1.00 92.38 291 ASN A C 1
ATOM 2309 O O . ASN A 1 291 ? 1.706 2.692 17.932 1.00 92.38 291 ASN A O 1
ATOM 2313 N N . HIS A 1 292 ? 2.145 3.881 19.782 1.00 92.38 292 HIS A N 1
ATOM 2314 C CA . HIS A 1 292 ? 3.601 3.823 19.637 1.00 92.38 292 HIS A CA 1
ATOM 2315 C C . HIS A 1 292 ? 4.213 2.478 20.062 1.00 92.38 292 HIS A C 1
ATOM 2317 O O . HIS A 1 292 ? 5.412 2.272 19.881 1.00 92.38 292 HIS A O 1
ATOM 2323 N N . SER A 1 293 ? 3.430 1.537 20.603 1.00 94.44 293 SER A N 1
ATOM 2324 C CA . SER A 1 293 ? 3.938 0.209 20.960 1.00 94.44 293 SER A CA 1
ATOM 2325 C C . SER A 1 293 ? 4.420 -0.542 19.719 1.00 94.44 293 SER A C 1
ATOM 2327 O O . SER A 1 293 ? 3.677 -0.701 18.749 1.00 94.44 293 SER A O 1
ATOM 2329 N N . LYS A 1 294 ? 5.659 -1.044 19.774 1.00 93.25 294 LYS A N 1
ATOM 2330 C CA . LYS A 1 294 ? 6.279 -1.797 18.676 1.00 93.25 294 LYS A CA 1
ATOM 2331 C C . LYS A 1 294 ? 5.450 -3.007 18.254 1.00 93.25 294 LYS A C 1
ATOM 2333 O O . LYS A 1 294 ? 5.340 -3.250 17.060 1.00 93.25 294 LYS A O 1
ATOM 2338 N N . ASP A 1 295 ? 4.822 -3.706 19.198 1.00 92.88 295 ASP A N 1
ATOM 2339 C CA . ASP A 1 295 ? 4.075 -4.947 18.941 1.00 92.88 295 ASP A CA 1
ATOM 2340 C C . ASP A 1 295 ? 2.887 -4.761 17.995 1.00 92.88 295 ASP A C 1
ATOM 2342 O O . ASP A 1 295 ? 2.497 -5.698 17.294 1.00 92.88 295 ASP A O 1
ATOM 2346 N N . TRP A 1 296 ? 2.329 -3.550 17.976 1.00 94.62 296 TRP A N 1
ATOM 2347 C CA . TRP A 1 296 ? 1.131 -3.202 17.218 1.00 94.62 296 TRP A CA 1
ATOM 2348 C C . TRP A 1 296 ? 1.426 -2.295 16.024 1.00 94.62 296 TRP A C 1
ATOM 2350 O O . TRP A 1 296 ? 0.526 -1.980 15.251 1.00 94.62 296 TRP A O 1
ATOM 2360 N N . ARG A 1 297 ? 2.675 -1.856 15.870 1.00 95.38 297 ARG A N 1
ATOM 2361 C CA . ARG A 1 297 ? 3.061 -0.835 14.903 1.00 95.38 297 ARG A CA 1
ATOM 2362 C C . ARG A 1 297 ? 3.016 -1.371 13.473 1.00 95.38 297 ARG A C 1
ATOM 2364 O O . ARG A 1 297 ? 3.505 -2.468 13.196 1.00 95.38 297 ARG A O 1
ATOM 2371 N N . VAL A 1 298 ? 2.477 -0.557 12.572 1.00 96.69 298 VAL A N 1
ATOM 2372 C CA . VAL A 1 298 ? 2.481 -0.782 11.124 1.00 96.69 298 VAL A CA 1
ATOM 2373 C C . VAL A 1 298 ? 2.930 0.510 10.456 1.00 96.69 298 VAL A C 1
ATOM 2375 O O . VAL A 1 298 ? 2.346 1.549 10.747 1.00 96.69 298 VAL A O 1
ATOM 2378 N N . LEU A 1 299 ? 3.949 0.446 9.599 1.00 95.81 299 LEU A N 1
ATOM 2379 C CA . LEU A 1 299 ? 4.435 1.579 8.801 1.00 95.81 299 LEU A CA 1
ATOM 2380 C C . LEU A 1 299 ? 4.643 1.152 7.347 1.00 95.81 299 LEU A C 1
ATOM 2382 O O . LEU A 1 299 ? 4.664 -0.042 7.036 1.00 95.81 299 LEU A O 1
ATOM 2386 N N . VAL A 1 300 ? 4.798 2.132 6.467 1.00 94.56 300 VAL A N 1
ATOM 2387 C CA . VAL A 1 300 ? 5.229 1.939 5.085 1.00 94.56 300 VAL A CA 1
ATOM 2388 C C . VAL A 1 300 ? 6.733 2.164 4.992 1.00 94.56 300 VAL A C 1
ATOM 2390 O O . VAL A 1 300 ? 7.252 3.178 5.446 1.00 94.56 300 VAL A O 1
ATOM 2393 N N . GLU A 1 301 ? 7.440 1.200 4.412 1.00 92.06 301 GLU A N 1
ATOM 2394 C CA . GLU A 1 301 ? 8.895 1.228 4.259 1.00 92.06 301 GLU A CA 1
ATOM 2395 C C . GLU A 1 301 ? 9.267 1.092 2.776 1.00 92.06 301 GLU A C 1
ATOM 2397 O O . GLU A 1 301 ? 8.545 0.466 1.994 1.00 92.06 301 GLU A O 1
ATOM 2402 N N . GLU A 1 302 ? 10.409 1.665 2.389 1.00 90.44 302 GLU A N 1
ATOM 2403 C CA . GLU A 1 302 ? 11.020 1.415 1.082 1.00 90.44 302 GLU A CA 1
ATOM 2404 C C . GLU A 1 302 ? 11.422 -0.063 0.978 1.00 90.44 302 GLU A C 1
ATOM 2406 O O . GLU A 1 302 ? 12.019 -0.649 1.888 1.00 90.44 302 GLU A O 1
ATOM 2411 N N . ARG A 1 303 ? 11.079 -0.688 -0.143 1.00 85.06 303 ARG A N 1
ATOM 2412 C CA . ARG A 1 303 ? 11.356 -2.091 -0.414 1.00 85.06 303 ARG A CA 1
ATOM 2413 C C . ARG A 1 303 ? 12.834 -2.260 -0.761 1.00 85.06 303 ARG A C 1
ATOM 2415 O O . ARG A 1 303 ? 13.276 -1.869 -1.831 1.00 85.06 303 ARG A O 1
ATOM 2422 N N . GLN A 1 304 ? 13.581 -2.910 0.123 1.00 80.56 304 GLN A N 1
ATOM 2423 C CA . GLN A 1 304 ? 14.964 -3.321 -0.135 1.00 80.56 304 GLN A CA 1
ATOM 2424 C C . GLN A 1 304 ? 15.034 -4.716 -0.793 1.00 80.56 304 GLN A C 1
ATOM 2426 O O . GLN A 1 304 ? 14.089 -5.502 -0.724 1.00 80.56 304 GLN A O 1
ATOM 2431 N N . ASP A 1 305 ? 16.166 -5.086 -1.391 1.00 59.69 305 ASP A N 1
ATOM 2432 C CA . ASP A 1 305 ? 16.318 -6.376 -2.098 1.00 59.69 305 ASP A CA 1
ATOM 2433 C C . ASP A 1 305 ? 16.082 -7.622 -1.210 1.00 59.69 305 ASP A C 1
ATOM 2435 O O . ASP A 1 305 ? 15.753 -8.699 -1.705 1.00 59.69 305 ASP A O 1
ATOM 2439 N N . ASN A 1 306 ? 16.162 -7.474 0.117 1.00 54.44 306 ASN A N 1
ATOM 2440 C CA . ASN A 1 306 ? 15.958 -8.548 1.098 1.00 54.44 306 ASN A CA 1
ATOM 2441 C C . ASN A 1 306 ? 14.493 -8.752 1.539 1.00 54.44 306 ASN A C 1
ATOM 2443 O O . ASN A 1 306 ? 14.231 -9.409 2.552 1.00 54.44 306 ASN A O 1
ATOM 2447 N N . VAL A 1 307 ? 13.508 -8.181 0.841 1.00 52.53 307 VAL A N 1
ATOM 2448 C CA . VAL A 1 307 ? 12.127 -8.199 1.340 1.00 52.53 307 VAL A CA 1
ATOM 2449 C C . VAL A 1 307 ? 11.411 -9.515 1.003 1.00 52.53 307 VAL A C 1
ATOM 2451 O O . VAL A 1 307 ? 10.924 -9.729 -0.106 1.00 52.53 307 VAL A O 1
ATOM 2454 N N . GLY A 1 308 ? 11.243 -10.339 2.037 1.00 55.44 308 GLY A N 1
ATOM 2455 C CA . GLY A 1 308 ? 10.361 -11.515 2.090 1.00 55.44 308 GLY A CA 1
ATOM 2456 C C . GLY A 1 308 ? 10.176 -12.075 3.507 1.00 55.44 308 GLY A C 1
ATOM 2457 O O . GLY A 1 308 ? 9.734 -13.209 3.670 1.00 55.44 308 GLY A O 1
ATOM 2458 N N . GLY A 1 309 ? 10.568 -11.309 4.530 1.00 72.06 309 GLY A N 1
ATOM 2459 C CA . GLY A 1 309 ? 10.546 -11.744 5.925 1.00 72.06 309 GLY A CA 1
ATOM 2460 C C . GLY A 1 309 ? 9.147 -11.741 6.544 1.00 72.06 309 GLY A C 1
ATOM 2461 O O . GLY A 1 309 ? 8.188 -11.206 5.982 1.00 72.06 309 GLY A O 1
ATOM 2462 N N . GLU A 1 310 ? 9.041 -12.302 7.749 1.00 82.00 310 GLU A N 1
ATOM 2463 C CA . GLU A 1 310 ? 7.786 -12.369 8.515 1.00 82.00 310 GLU A CA 1
ATOM 2464 C C . GLU A 1 310 ? 7.132 -10.986 8.681 1.00 82.00 310 GLU A C 1
ATOM 2466 O O . GLU A 1 310 ? 5.921 -10.853 8.529 1.00 82.00 310 GLU A O 1
ATOM 2471 N N . ARG A 1 311 ? 7.936 -9.929 8.872 1.00 89.25 311 ARG A N 1
ATOM 2472 C CA . ARG A 1 311 ? 7.452 -8.555 9.092 1.00 89.25 311 ARG A CA 1
ATOM 2473 C C . ARG A 1 311 ? 6.629 -7.964 7.947 1.00 89.25 311 ARG A C 1
ATOM 2475 O O . ARG A 1 311 ? 5.787 -7.108 8.203 1.00 89.25 311 ARG A O 1
ATOM 2482 N N . THR A 1 312 ? 6.874 -8.369 6.707 1.00 90.44 312 THR A N 1
ATOM 2483 C CA . THR A 1 312 ? 6.212 -7.808 5.513 1.00 90.44 312 THR A CA 1
ATOM 2484 C C . THR A 1 312 ? 5.257 -8.805 4.867 1.00 90.44 312 THR A C 1
ATOM 2486 O O . THR A 1 312 ? 4.767 -8.580 3.761 1.00 90.44 312 THR A O 1
ATOM 2489 N N . SER A 1 313 ? 4.990 -9.912 5.565 1.00 92.56 313 SER A N 1
ATOM 2490 C CA . SER A 1 313 ? 4.138 -10.992 5.100 1.00 92.56 313 SER A CA 1
ATOM 2491 C C . SER A 1 313 ? 2.711 -10.849 5.633 1.00 92.56 313 SER A C 1
ATOM 2493 O O . SER A 1 313 ? 2.462 -10.843 6.837 1.00 92.56 313 SER A O 1
ATOM 2495 N N . TRP A 1 314 ? 1.756 -10.810 4.713 1.00 96.12 314 TRP A N 1
ATOM 2496 C CA . TRP A 1 314 ? 0.336 -10.591 4.955 1.00 96.12 314 TRP A CA 1
ATOM 2497 C C . TRP A 1 314 ? -0.521 -11.687 4.318 1.00 96.12 314 TRP A C 1
ATOM 2499 O O . TRP A 1 314 ? -0.113 -12.378 3.377 1.00 96.12 314 TRP A O 1
ATOM 2509 N N . GLU A 1 315 ? -1.744 -11.814 4.818 1.00 95.62 315 GLU A N 1
ATOM 2510 C CA . GLU A 1 315 ? -2.792 -12.689 4.306 1.00 95.62 315 GLU A CA 1
ATOM 2511 C C . GLU A 1 315 ? -4.103 -11.915 4.183 1.00 95.62 315 GLU A C 1
ATOM 2513 O O . GLU A 1 315 ? -4.503 -11.189 5.096 1.00 95.62 315 GLU A O 1
ATOM 2518 N N . ILE A 1 316 ? -4.797 -12.099 3.061 1.00 96.69 316 ILE A N 1
ATOM 2519 C CA . ILE A 1 316 ? -6.118 -11.511 2.841 1.00 96.69 316 ILE A CA 1
ATOM 2520 C C . ILE A 1 316 ? -7.176 -12.549 3.200 1.00 96.69 316 ILE A C 1
ATOM 2522 O O . ILE A 1 316 ? -7.180 -13.670 2.687 1.00 96.69 316 ILE A O 1
ATOM 2526 N N . VAL A 1 317 ? -8.075 -12.182 4.109 1.00 95.88 317 VAL A N 1
ATOM 2527 C CA . VAL A 1 317 ? -9.137 -13.063 4.603 1.00 95.88 317 VAL A CA 1
ATOM 2528 C C . VAL A 1 317 ? -10.483 -12.489 4.186 1.00 95.88 317 VAL A C 1
ATOM 2530 O O . VAL A 1 317 ? -10.778 -11.334 4.469 1.00 95.88 317 VAL A O 1
ATOM 2533 N N . ALA A 1 318 ? -11.321 -13.281 3.519 1.00 94.75 318 ALA A N 1
ATOM 2534 C CA . ALA A 1 318 ? -12.656 -12.833 3.124 1.00 94.75 318 ALA A CA 1
ATOM 2535 C C . ALA A 1 318 ? -13.511 -12.511 4.360 1.00 94.75 318 ALA A C 1
ATOM 2537 O O . ALA A 1 318 ? -13.592 -13.335 5.274 1.00 94.75 318 ALA A O 1
ATOM 2538 N N . ALA A 1 319 ? -14.200 -11.365 4.374 1.00 92.06 319 ALA A N 1
ATOM 2539 C CA . ALA A 1 319 ? -14.999 -10.953 5.534 1.00 92.06 319 ALA A CA 1
ATOM 2540 C C . ALA A 1 319 ? -16.173 -11.899 5.833 1.00 92.06 319 ALA A C 1
ATOM 2542 O O . ALA A 1 319 ? -16.620 -11.982 6.969 1.00 92.06 319 ALA A O 1
ATOM 2543 N N . THR A 1 320 ? -16.646 -12.649 4.835 1.00 87.25 320 THR A N 1
ATOM 2544 C CA . THR A 1 320 ? -17.717 -13.648 4.981 1.00 87.25 320 THR A CA 1
ATOM 2545 C C . THR A 1 320 ? -17.275 -14.944 5.658 1.00 87.25 320 THR A C 1
ATOM 2547 O O . THR A 1 320 ? -18.122 -15.762 6.008 1.00 87.25 320 THR A O 1
ATOM 2550 N N . LYS A 1 321 ? -15.965 -15.170 5.809 1.00 79.38 321 LYS A N 1
ATOM 2551 C CA . LYS A 1 321 ? -15.404 -16.407 6.373 1.00 79.38 321 LYS A CA 1
ATOM 2552 C C . LYS A 1 321 ? -15.083 -16.297 7.869 1.00 79.38 321 LYS A C 1
ATOM 2554 O O . LYS A 1 321 ? -14.513 -17.241 8.414 1.00 79.38 321 LYS A O 1
ATOM 2559 N N . VAL A 1 322 ? -15.389 -15.166 8.512 1.00 72.12 322 VAL A N 1
ATOM 2560 C CA . VAL A 1 322 ? -14.972 -14.843 9.890 1.00 72.12 322 VAL A CA 1
ATOM 2561 C C . VAL A 1 322 ? -16.127 -14.314 10.725 1.00 72.12 322 VAL A C 1
ATOM 2563 O O . VAL A 1 322 ? -17.032 -13.682 10.149 1.00 72.12 322 VAL A O 1
#

Sequence (322 aa):
MSSVTRSSRHYATDILTVFKVEDHIFRINRALLDNEEAMIPGGVGSENDPIELTYIKAADFEILMDFLIQGYDKKPLTLIDWASVIAVCSRYGMQRVLGLAQKALLDHQNASLDISRAGAGFEMATYGMYFLIREKGTTNYLMNWCRKNTEGAQLHLWPREKSNNEDKKSQIFFVNRSGALHHAASGLAVDIVDDVPVLRRERPASSRPNPWSHALPEFSFINSQIRVKFLSDPSLPSCTDDFYPDDSWATKDFILATRPEKDFHMHPISDFSPWIPAAVVGSIPYETGGNHSKDWRVLVEERQDNVGGERTSWEIVAATKV

pLDDT: mean 81.97, std 15.19, range [30.62, 98.12]